Protein 8W14 (pdb70)

Secondary structure (DSSP, 8-state):
--S--S---S---HHHHHHHHHHHHHTT-SSSEEE-HHHHHHHHHTTSSEEEE-S-HHHHHHT-B-TTPEE--SEETTTTEE-TTHHHHHHHHT-TTSEEEEE-SSSHHHHHHHHHHHHTT-SEEEEESSTTT----TTS-SSSSSSTTTTT---B--/-HHHHHHHHHHHHHHTT-SSSEEE-HHHHHHHHHTTSSEEEE-S-HHHHHHT-B-TT-EE--SEETTTTEE-TTHHHHHHHHT-TTSEEEEE-SSSHHHHHHHHHHHHTT-SEEEEETTTTT----TTS-SSSSSSTTTTT-S-B--

Organism: Acinetobacter baumannii (strain MDR-ZJ06) (NCBI:txid497978)

Solvent-accessible surface area: 14390 Å² total; per-residue (Å²): 83,104,126,8,113,4,33,74,88,76,39,68,14,125,110,30,32,58,132,1,90,93,70,5,113,109,96,152,54,107,10,20,0,4,6,38,1,75,26,0,30,69,0,5,28,30,13,74,8,36,3,0,0,0,0,3,92,72,17,22,108,151,34,0,23,0,15,17,0,19,25,2,9,21,3,55,19,126,84,92,92,159,24,122,128,4,61,125,50,0,89,68,91,6,8,77,75,19,32,0,0,0,0,0,62,10,19,104,24,0,40,70,0,0,77,30,0,84,135,31,41,2,107,67,0,3,7,0,48,53,0,0,16,0,65,92,20,144,105,150,96,55,34,96,130,32,0,0,51,68,78,165,21,56,91,59,89,126,86,21,126,94,20,28,54,114,0,68,113,64,3,141,114,93,162,52,86,9,19,0,3,4,39,0,75,24,0,27,85,2,5,26,64,10,86,9,37,3,0,0,0,0,2,24,64,16,17,78,152,35,0,25,0,15,18,0,20,22,0,0,22,3,8,17,128,82,80,42,129,5,68,100,4,65,126,15,0,87,69,84,6,8,71,67,18,31,0,0,0,0,1,63,28,10,95,13,0,43,60,0,0,72,27,0,76,130,33,41,3,92,67,0,6,8,0,46,49,0,0,15,0,64,90,30,163,115,148,95,51,30,104,124,32,0,0,45,82,80,161,21,54,89,56,87,120

B-factor: mean 26.76, std 9.46, range [9.97, 79.16]

Radius of gyration: 19.64 Å; Cα contacts (8 Å, |Δi|>4): 692; chains: 2; bounding box: 40×36×63 Å

Foldseek 3Di:
DVVDPDDDDPDDLVVQQVVQQVQCVVVVALFRGEEELVNVCVCVVRVNAAEEEQDEPVCCAPVWDAPRHHYQHCAYDPVRHGDPCSQVCCCVVPRLAGQYEYAYQAQPSLSVVRNVNSVVRNHHYYYHHQHAFGDQDPVRHTNPPGHNVVVVHDIDYD/DLVVQQVVQQVQCVVVVAQARGEHELVSVCVCVVVVNAAEEEQDEPVCCAPVWDAPRHHYQHCAYDPVRHGDPCRLVCCCVVPRLAGQYEYAYAAQPSLSVVRNVNSVVRRRHYYYHHQHAFGDQDPVRDTNPPGHNVVVVHDIDYD

Sequence (305 aa):
SFVSNGSNTSFSAEDILAKAQQYAQEHELNFSGSLSPVDAWQLVQQQGEAVLVDVRTNEERKFVGYVPESIHVAWATGTSFNRNPRFLKELESKVGKDKTILLLCRSGNNRSTQAAEAAFNAGFEHIYNVLEGFEGDLNEQQQRNQKNGWRIHQLPWQQDSAEDILAKAQQYAQEHELNFSGSLSPVDAWQLVQQGEAVLVDVRTNEERKFVGYVPESIHVAWATGTSFNRNPRFLKELESSKVGKDKTILLLCRSGNRSTQAAEAAFNAGFEHIYNVLEGFEGDLNEQQQRNQKNGWRIHQLPWQQD

Nearest PDB structures (foldseek):
  8w14-assembly1_A  TM=1.006E+00  e=8.386E-35  Acinetobacter baumannii 118362
  8w14-assembly1_B-2  TM=1.003E+00  e=3.083E-32  Acinetobacter baumannii 118362
  6mxv-assembly1_A  TM=6.956E-01  e=6.382E-08  Francisella tularensis subsp. tularensis SCHU S4
  3tp9-assembly1_B  TM=8.271E-01  e=1.687E-06  Alicyclobacillus acidocaldarius subsp. acidocaldarius DSM 446
  8tfs-assembly2_B  TM=7.776E-01  e=8.956E-06  Volvox reticuliferus

Structure (mmCIF, N/CA/C/O backbone):
data_8W14
#
_entry.id   8W14
#
_cell.length_a   69.740
_cell.length_b   69.740
_cell.length_c   133.230
_cell.angle_alpha   90.00
_cell.angle_beta   90.00
_cell.angle_gamma   90.00
#
_symmetry.space_group_name_H-M   'P 43 21 2'
#
loop_
_entity.id
_entity.type
_entity.pdbx_description
1 polymer Rhodanese
2 non-polymer GLYCEROL
3 non-polymer 'SULFATE ION'
4 water water
#
loop_
_atom_site.group_PDB
_atom_site.id
_atom_site.type_symbol
_atom_site.label_atom_id
_atom_site.label_alt_id
_atom_site.label_comp_id
_atom_site.label_asym_id
_atom_site.label_entity_id
_atom_site.label_seq_id
_atom_site.pdbx_PDB_ins_code
_atom_site.Cartn_x
_atom_site.Cartn_y
_atom_site.Cartn_z
_atom_site.occupancy
_atom_site.B_iso_or_equiv
_atom_site.auth_seq_id
_atom_site.auth_comp_id
_atom_site.auth_asym_id
_atom_site.auth_atom_id
_atom_site.pdbx_PDB_model_num
ATOM 1 N N . SER A 1 14 ? -1.782 -7.046 14.322 1.00 54.99 -10 SER A N 1
ATOM 2 C CA . SER A 1 14 ? -2.424 -7.287 13.007 1.00 35.97 -10 SER A CA 1
ATOM 3 C C . SER A 1 14 ? -3.093 -6.005 12.509 1.00 46.01 -10 SER A C 1
ATOM 4 O O . SER A 1 14 ? -2.716 -5.524 11.431 1.00 54.14 -10 SER A O 1
ATOM 6 N N . PHE A 1 15 ? -4.015 -5.446 13.288 1.00 55.16 -9 PHE A N 1
ATOM 7 C CA . PHE A 1 15 ? -4.804 -4.288 12.794 1.00 52.62 -9 PHE A CA 1
ATOM 8 C C . PHE A 1 15 ? -3.950 -3.048 12.494 1.00 43.59 -9 PHE A C 1
ATOM 9 O O . PHE A 1 15 ? -4.231 -2.406 11.468 1.00 42.81 -9 PHE A O 1
ATOM 11 N N . VAL A 1 16 ? -2.971 -2.699 13.337 1.00 43.12 -8 VAL A N 1
ATOM 12 C CA . VAL A 1 16 ? -2.248 -1.415 13.071 1.00 35.31 -8 VAL A CA 1
ATOM 13 C C . VAL A 1 16 ? -1.491 -1.475 11.735 1.00 35.49 -8 VAL A C 1
ATOM 14 O O . VAL A 1 16 ? -1.577 -0.501 10.966 1.00 36.85 -8 VAL A O 1
ATOM 18 N N . SER A 1 17 ? -0.814 -2.593 11.463 1.00 37.60 -7 SER A N 1
ATOM 19 C CA . SER A 1 17 ? -0.082 -2.739 10.176 1.00 32.17 -7 SER A CA 1
ATOM 20 C C . SER A 1 17 ? -1.058 -2.945 9.013 1.00 38.40 -7 SER A C 1
ATOM 21 O O . SER A 1 17 ? -2.028 -3.700 9.196 1.00 37.20 -7 SER A O 1
ATOM 24 N N . ASN A 1 18 ? -0.815 -2.284 7.879 1.00 36.26 -6 ASN A N 1
ATOM 25 C CA . ASN A 1 18 ? -1.633 -2.498 6.654 1.00 43.95 -6 ASN A CA 1
ATOM 26 C C . ASN A 1 18 ? -0.859 -3.410 5.701 1.00 38.38 -6 ASN A C 1
ATOM 27 O O . ASN A 1 18 ? -1.342 -3.619 4.578 1.00 43.18 -6 ASN A O 1
ATOM 32 N N . GLY A 1 19 ? 0.279 -3.947 6.140 1.00 32.29 -5 GLY A N 1
ATOM 33 C CA . GLY A 1 19 ? 1.146 -4.727 5.236 1.00 29.42 -5 GLY A CA 1
ATOM 34 C C . GLY A 1 19 ? 2.429 -3.986 4.903 1.00 29.43 -5 GLY A C 1
ATOM 35 O O . GLY A 1 19 ? 2.633 -2.891 5.454 1.00 30.51 -5 GLY A O 1
ATOM 36 N N . SER A 1 20 ? 3.249 -4.537 4.009 1.00 22.80 -4 SER A N 1
ATOM 37 C CA . SER A 1 20 ? 4.590 -3.958 3.735 1.00 26.36 -4 SER A CA 1
ATOM 38 C C . SER A 1 20 ? 4.499 -2.556 3.126 1.00 28.14 -4 SER A C 1
ATOM 39 O O . SER A 1 20 ? 3.577 -2.312 2.332 1.00 27.61 -4 SER A O 1
ATOM 42 N N . ASN A 1 21 ? 5.445 -1.688 3.485 1.00 24.52 -3 ASN A N 1
ATOM 43 C CA . ASN A 1 21 ? 5.483 -0.290 2.985 1.00 25.24 -3 ASN A CA 1
ATOM 44 C C . ASN A 1 21 ? 6.677 -0.153 2.036 1.00 23.34 -3 ASN A C 1
ATOM 45 O O . ASN A 1 21 ? 7.649 -0.900 2.210 1.00 29.08 -3 ASN A O 1
ATOM 50 N N . THR A 1 22 ? 6.543 0.673 0.996 1.00 25.18 -2 THR A N 1
ATOM 51 C CA . THR A 1 22 ? 7.642 0.826 0.007 1.00 22.53 -2 THR A CA 1
ATOM 52 C C . THR A 1 22 ? 7.938 2.289 -0.323 1.00 25.76 -2 THR A C 1
ATOM 53 O O . THR A 1 22 ? 7.018 3.113 -0.210 1.00 28.79 -2 THR A O 1
ATOM 57 N N . SER A 1 23 ? 9.195 2.598 -0.639 1.00 23.57 -1 SER A N 1
ATOM 58 C CA . SER A 1 23 ? 9.559 3.957 -1.116 1.00 21.41 -1 SER A CA 1
ATOM 59 C C . SER A 1 23 ? 9.686 3.933 -2.645 1.00 22.33 -1 SER A C 1
ATOM 60 O O . SER A 1 23 ? 10.104 4.951 -3.213 1.00 25.53 -1 SER A O 1
ATOM 63 N N . PHE A 1 24 ? 9.378 2.793 -3.274 1.00 22.14 0 PHE A N 1
ATOM 64 C CA . PHE A 1 24 ? 9.545 2.654 -4.745 1.00 20.38 0 PHE A CA 1
ATOM 65 C C . PHE A 1 24 ? 8.231 2.259 -5.418 1.00 25.96 0 PHE A C 1
ATOM 66 O O . PHE A 1 24 ? 7.511 1.413 -4.873 1.00 28.33 0 PHE A O 1
ATOM 74 N N . SER A 1 25 ? 7.948 2.859 -6.573 1.00 26.23 1 SER A N 1
ATOM 75 C CA . SER A 1 25 ? 6.742 2.500 -7.358 1.00 30.20 1 SER A CA 1
ATOM 76 C C . SER A 1 25 ? 7.165 1.862 -8.684 1.00 25.16 1 SER A C 1
ATOM 77 O O . SER A 1 25 ? 7.997 2.451 -9.387 1.00 32.12 1 SER A O 1
ATOM 80 N N . ALA A 1 26 ? 6.620 0.695 -9.033 1.00 27.43 2 ALA A N 1
ATOM 81 C CA . ALA A 1 26 ? 6.961 -0.006 -10.288 1.00 26.14 2 ALA A CA 1
ATOM 82 C C . ALA A 1 26 ? 5.857 0.194 -11.320 1.00 25.23 2 ALA A C 1
ATOM 83 O O . ALA A 1 26 ? 6.064 -0.199 -12.477 1.00 22.65 2 ALA A O 1
ATOM 85 N N . GLU A 1 27 ? 4.736 0.802 -10.923 1.00 21.47 3 GLU A N 1
ATOM 86 C CA . GLU A 1 27 ? 3.627 0.849 -11.870 1.00 19.77 3 GLU A CA 1
ATOM 87 C C . GLU A 1 27 ? 3.882 1.738 -13.074 1.00 20.43 3 GLU A C 1
ATOM 88 O O . GLU A 1 27 ? 3.336 1.461 -14.140 1.00 21.87 3 GLU A O 1
ATOM 94 N N . ASP A 1 28 ? 4.698 2.780 -12.964 1.00 21.12 4 ASP A N 1
ATOM 95 C CA . ASP A 1 28 ? 4.899 3.585 -14.165 1.00 21.54 4 ASP A CA 1
ATOM 96 C C . ASP A 1 28 ? 5.815 2.893 -15.176 1.00 19.89 4 ASP A C 1
ATOM 97 O O . ASP A 1 28 ? 5.561 2.955 -16.384 1.00 20.09 4 ASP A O 1
ATOM 102 N N . ILE A 1 29 ? 6.856 2.196 -14.711 1.00 20.17 5 ILE A N 1
ATOM 103 C CA . ILE A 1 29 ? 7.683 1.411 -15.628 1.00 20.20 5 ILE A CA 1
ATOM 104 C C . ILE A 1 29 ? 6.860 0.293 -16.258 1.00 18.24 5 ILE A C 1
ATOM 105 O O . ILE A 1 29 ? 6.946 0.042 -17.467 1.00 18.20 5 ILE A O 1
ATOM 110 N N . LEU A 1 30 ? 6.046 -0.396 -15.451 1.00 19.28 6 LEU A N 1
ATOM 111 C CA . LEU A 1 30 ? 5.240 -1.490 -15.992 1.00 17.56 6 LEU A CA 1
ATOM 112 C C . LEU A 1 30 ? 4.171 -0.980 -16.952 1.00 19.84 6 LEU A C 1
ATOM 113 O O . LEU A 1 30 ? 3.932 -1.594 -17.999 1.00 19.72 6 LEU A O 1
ATOM 118 N N . ALA A 1 31 ? 3.526 0.145 -16.630 1.00 18.36 7 ALA A N 1
ATOM 119 C CA . ALA A 1 31 ? 2.538 0.710 -17.546 1.00 18.64 7 ALA A CA 1
ATOM 120 C C . ALA A 1 31 ? 3.170 1.078 -18.882 1.00 20.63 7 ALA A C 1
ATOM 121 O O . ALA A 1 31 ? 2.565 0.872 -19.940 1.00 21.20 7 ALA A O 1
ATOM 123 N N . LYS A 1 32 ? 4.389 1.625 -18.850 1.00 17.88 8 LYS A N 1
ATOM 124 C CA . LYS A 1 32 ? 5.087 1.991 -20.079 1.00 19.81 8 LYS A CA 1
ATOM 125 C C . LYS A 1 32 ? 5.463 0.754 -20.881 1.00 21.85 8 LYS A C 1
ATOM 126 O O . LYS A 1 32 ? 5.352 0.743 -22.114 1.00 19.92 8 LYS A O 1
ATOM 132 N N . ALA A 1 33 ? 5.892 -0.304 -20.194 1.00 19.54 9 ALA A N 1
ATOM 133 C CA . ALA A 1 33 ? 6.221 -1.549 -20.876 1.00 20.40 9 ALA A CA 1
ATOM 134 C C . ALA A 1 33 ? 4.983 -2.171 -21.512 1.00 21.76 9 ALA A C 1
ATOM 135 O O . ALA A 1 33 ? 5.055 -2.719 -22.619 1.00 19.23 9 ALA A O 1
ATOM 137 N N . GLN A 1 34 ? 3.835 -2.101 -20.825 1.00 21.32 10 GLN A N 1
ATOM 138 C CA . GLN A 1 34 ? 2.604 -2.629 -21.406 1.00 20.44 10 GLN A CA 1
ATOM 139 C C . GLN A 1 34 ? 2.153 -1.791 -22.594 1.00 24.10 10 GLN A C 1
ATOM 140 O O . GLN A 1 34 ? 1.660 -2.336 -23.586 1.00 21.40 10 GLN A O 1
ATOM 146 N N . GLN A 1 35 ? 2.332 -0.469 -22.520 1.00 19.61 11 GLN A N 1
ATOM 147 C CA . GLN A 1 35 ? 2.030 0.387 -23.665 1.00 20.66 11 GLN A CA 1
ATOM 148 C C . GLN A 1 35 ? 2.888 0.009 -24.864 1.00 20.69 11 GLN A C 1
ATOM 149 O O . GLN A 1 35 ? 2.407 -0.010 -26.003 1.00 22.28 11 GLN A O 1
ATOM 155 N N . TYR A 1 36 ? 4.150 -0.342 -24.619 1.00 20.21 12 TYR A N 1
ATOM 156 C CA . TYR A 1 36 ? 5.025 -0.754 -25.710 1.00 21.27 12 TYR A CA 1
ATOM 157 C C . TYR A 1 36 ? 4.486 -2.004 -26.390 1.00 18.56 12 TYR A C 1
ATOM 158 O O . TYR A 1 36 ? 4.418 -2.072 -27.623 1.00 21.42 12 TYR A O 1
ATOM 167 N N . ALA A 1 37 ? 4.067 -3.000 -25.598 1.00 21.02 13 ALA A N 1
ATOM 168 C CA . ALA A 1 37 ? 3.548 -4.234 -26.184 1.00 23.52 13 ALA A CA 1
ATOM 169 C C . ALA A 1 37 ? 2.288 -3.992 -26.990 1.00 24.93 13 ALA A C 1
ATOM 170 O O . ALA A 1 37 ? 2.063 -4.653 -28.009 1.00 25.14 13 ALA A O 1
ATOM 172 N N . GLN A 1 38 ? 1.432 -3.072 -26.534 1.00 23.39 14 GLN A N 1
ATOM 173 C CA . GLN A 1 38 ? 0.134 -2.847 -27.234 1.00 23.94 14 GLN A CA 1
ATOM 174 C C . GLN A 1 38 ? 0.404 -2.081 -28.529 1.00 27.90 14 GLN A C 1
ATOM 175 O O . GLN A 1 38 ? -0.180 -2.443 -29.558 1.00 26.09 14 GLN A O 1
ATOM 181 N N . GLU A 1 39 ? 1.239 -1.052 -28.463 1.00 22.44 15 GLU A N 1
ATOM 182 C CA . GLU A 1 39 ? 1.641 -0.287 -29.640 1.00 21.18 15 GLU A CA 1
ATOM 183 C C . GLU A 1 39 ? 2.286 -1.181 -30.696 1.00 21.92 15 GLU A C 1
ATOM 184 O O . GLU A 1 39 ? 2.108 -0.947 -31.897 1.00 22.43 15 GLU A O 1
ATOM 190 N N . HIS A 1 40 ? 3.090 -2.160 -30.275 1.00 19.72 16 HIS A N 1
ATOM 191 C CA . HIS A 1 40 ? 3.725 -3.089 -31.203 1.00 19.86 16 HIS A CA 1
ATOM 192 C C . HIS A 1 40 ? 2.923 -4.372 -31.403 1.00 23.87 16 HIS A C 1
ATOM 193 O O . HIS A 1 40 ? 3.400 -5.274 -32.105 1.00 22.86 16 HIS A O 1
ATOM 200 N N . GLU A 1 41 ? 1.734 -4.477 -30.799 1.00 20.24 17 GLU A N 1
ATOM 201 C CA . GLU A 1 41 ? 0.869 -5.653 -30.920 1.00 19.84 17 GLU A CA 1
ATOM 202 C C . GLU A 1 41 ? 1.640 -6.946 -30.634 1.00 20.68 17 GLU A C 1
ATOM 203 O O . GLU A 1 41 ? 1.554 -7.933 -31.366 1.00 23.18 17 GLU A O 1
ATOM 209 N N . LEU A 1 42 ? 2.411 -6.921 -29.549 1.00 20.15 18 LEU A N 1
ATOM 210 C CA . LEU A 1 42 ? 3.164 -8.087 -29.104 1.00 21.38 18 LEU A CA 1
ATOM 211 C C . LEU A 1 42 ? 2.277 -9.047 -28.332 1.00 22.95 18 LEU A C 1
ATOM 212 O O . LEU A 1 42 ? 1.383 -8.630 -27.592 1.00 25.33 18 LEU A O 1
ATOM 217 N N . ASN A 1 43 ? 2.544 -10.338 -28.492 1.00 22.34 19 ASN A N 1
ATOM 218 C CA . ASN A 1 43 ? 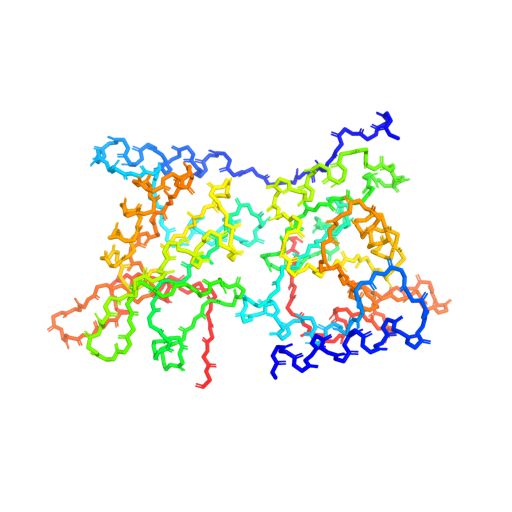1.760 -11.373 -27.825 1.00 26.38 19 ASN A CA 1
ATOM 219 C C . ASN A 1 43 ? 2.412 -11.792 -26.504 1.00 24.92 19 ASN A C 1
ATOM 220 O O . ASN A 1 43 ? 2.713 -12.959 -26.257 1.00 25.76 19 ASN A O 1
ATOM 225 N N . PHE A 1 44 ? 2.640 -10.788 -25.661 1.00 21.62 20 PHE A N 1
ATOM 226 C CA . PHE A 1 44 ? 3.044 -10.947 -24.263 1.00 21.82 20 PHE A CA 1
ATOM 227 C C . PHE A 1 44 ? 2.825 -9.594 -23.580 1.00 23.77 20 PHE A C 1
ATOM 228 O O . PHE A 1 44 ? 2.287 -8.658 -24.181 1.00 24.20 20 PHE A O 1
ATOM 236 N N . SER A 1 45 ? 3.223 -9.498 -22.308 1.00 19.59 21 SER A N 1
ATOM 237 C CA . SER A 1 45 ? 2.746 -8.382 -21.484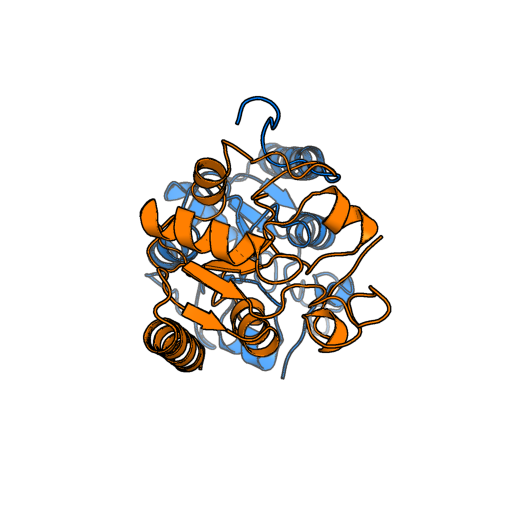 1.00 21.53 21 SER A CA 1
ATOM 238 C C . SER A 1 45 ? 3.429 -7.052 -21.797 1.00 21.15 21 SER A C 1
ATOM 239 O O . SER A 1 45 ? 2.789 -5.998 -21.713 1.00 20.43 21 SER A O 1
ATOM 242 N N . GLY A 1 46 ? 4.712 -7.057 -22.123 1.00 20.10 22 GLY A N 1
ATOM 243 C CA . GLY A 1 46 ? 5.380 -5.788 -22.358 1.00 19.84 22 GLY A CA 1
ATOM 244 C C . GLY A 1 46 ? 6.844 -5.990 -22.675 1.00 19.58 22 GLY A C 1
ATOM 245 O O . GLY A 1 46 ? 7.366 -7.109 -22.636 1.00 18.72 22 GLY A O 1
ATOM 246 N N . SER A 1 47 ? 7.506 -4.872 -22.979 1.00 18.16 23 SER A N 1
ATOM 247 C CA . SER A 1 47 ? 8.938 -4.846 -23.248 1.00 17.26 23 SER A CA 1
ATOM 248 C C . SER A 1 47 ? 9.534 -3.626 -22.573 1.00 16.39 23 SER A C 1
ATOM 249 O O . SER A 1 47 ? 8.885 -2.584 -22.476 1.00 18.77 23 SER A O 1
ATOM 252 N N . LEU A 1 48 ? 10.772 -3.757 -22.106 1.00 17.23 24 LEU A N 1
ATOM 253 C CA . LEU A 1 48 ? 11.391 -2.631 -21.419 1.00 19.32 24 LEU A CA 1
ATOM 254 C C . LEU A 1 48 ? 12.896 -2.638 -21.627 1.00 17.61 24 LEU A C 1
ATOM 255 O O . LEU A 1 48 ? 13.511 -3.672 -21.907 1.00 18.30 24 LEU A O 1
ATOM 260 N N . SER A 1 49 ? 13.471 -1.444 -21.511 1.00 17.03 25 SER A N 1
ATOM 261 C CA . SER A 1 49 ? 14.900 -1.246 -21.698 1.00 21.08 25 SER A CA 1
ATOM 262 C C . SER A 1 49 ? 15.706 -1.968 -20.619 1.00 18.09 25 SER A C 1
ATOM 263 O O . SER A 1 49 ? 15.191 -2.261 -19.537 1.00 19.41 25 SER A O 1
ATOM 266 N N . PRO A 1 50 ? 16.983 -2.271 -20.894 1.00 18.18 26 PRO A N 1
ATOM 267 C CA . PRO A 1 50 ? 17.842 -2.812 -19.824 1.00 16.88 26 PRO A CA 1
ATOM 268 C C . PRO A 1 50 ? 17.846 -1.954 -18.561 1.00 17.24 26 PRO A C 1
ATOM 269 O O . PRO A 1 50 ? 17.776 -2.496 -17.451 1.00 17.18 26 PRO A O 1
ATOM 273 N N . VAL A 1 51 ? 17.914 -0.631 -18.700 1.00 17.85 27 VAL A N 1
ATOM 274 C CA . VAL A 1 51 ? 17.975 0.226 -17.518 1.00 15.62 27 VAL A CA 1
ATOM 275 C C . VAL A 1 51 ? 16.680 0.134 -16.717 1.00 17.97 27 VAL A C 1
ATOM 276 O O . VAL A 1 51 ? 16.704 0.037 -15.485 1.00 18.76 27 VAL A O 1
ATOM 280 N N . ASP A 1 52 ? 15.532 0.132 -17.397 1.00 18.60 28 ASP A N 1
ATOM 281 C CA . ASP A 1 52 ? 14.263 0.032 -16.680 1.00 17.83 28 ASP A CA 1
ATOM 282 C C . ASP A 1 52 ? 14.095 -1.348 -16.059 1.00 21.32 28 ASP A C 1
ATOM 283 O O . ASP A 1 52 ? 13.517 -1.481 -14.971 1.00 19.70 28 ASP A O 1
ATOM 288 N N . ALA A 1 53 ? 14.583 -2.387 -16.741 1.00 17.26 29 ALA A N 1
ATOM 289 C CA . ALA A 1 53 ? 14.529 -3.730 -16.179 1.00 16.61 29 ALA A CA 1
ATOM 290 C C . ALA A 1 53 ? 15.335 -3.806 -14.8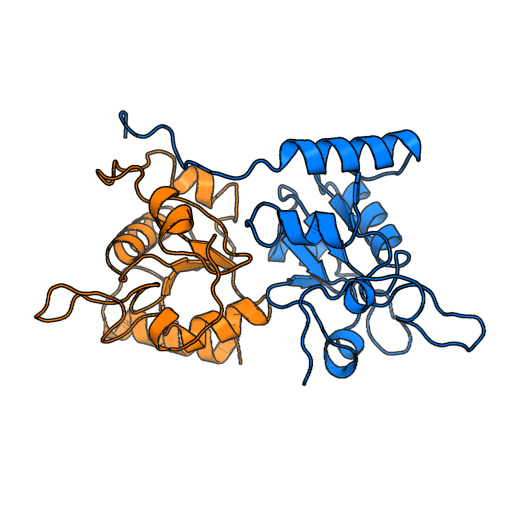91 1.00 17.88 29 ALA A C 1
ATOM 291 O O . ALA A 1 53 ? 14.854 -4.315 -13.871 1.00 18.13 29 ALA A O 1
ATOM 293 N N . TRP A 1 54 ? 16.557 -3.262 -14.907 1.00 18.21 30 TRP A N 1
ATOM 294 C CA . TRP A 1 54 ? 17.378 -3.281 -13.704 1.00 16.55 30 TRP A CA 1
ATOM 295 C C . TRP A 1 54 ? 16.718 -2.503 -12.572 1.00 18.72 30 TRP A C 1
ATOM 296 O O . TRP A 1 54 ? 16.794 -2.911 -11.408 1.00 21.22 30 TRP A O 1
ATOM 307 N N . GLN A 1 55 ? 16.074 -1.369 -12.890 1.00 18.67 31 GLN A N 1
ATOM 308 C CA . GLN A 1 55 ? 15.408 -0.577 -11.857 1.00 19.17 31 GLN A CA 1
ATOM 309 C C . GLN A 1 55 ? 14.360 -1.405 -11.119 1.00 22.67 31 GLN A C 1
ATOM 310 O O . GLN A 1 55 ? 14.254 -1.332 -9.888 1.00 24.64 31 GLN A O 1
ATOM 316 N N . LEU A 1 56 ? 13.584 -2.208 -11.853 1.00 16.97 32 LEU A N 1
ATOM 317 C CA . LEU A 1 56 ? 12.579 -3.051 -11.211 1.00 17.99 32 LEU A CA 1
ATOM 318 C C . LEU A 1 56 ? 13.227 -4.164 -10.404 1.00 21.84 32 LEU A C 1
ATOM 319 O O . LEU A 1 56 ? 12.820 -4.447 -9.268 1.00 21.85 32 LEU A O 1
ATOM 324 N N . VAL A 1 57 ? 14.203 -4.835 -11.003 1.00 17.42 33 VAL A N 1
ATOM 325 C CA . VAL A 1 57 ? 14.798 -6.023 -10.409 1.00 18.30 33 VAL A CA 1
ATOM 326 C C . VAL A 1 57 ? 15.537 -5.678 -9.122 1.00 20.80 33 VAL A C 1
ATOM 327 O O . VAL A 1 57 ? 15.417 -6.391 -8.117 1.00 20.48 33 VAL A O 1
ATOM 331 N N A GLN A 1 58 ? 16.304 -4.580 -9.118 0.78 19.69 34 GLN A N 1
ATOM 332 N N B GLN A 1 58 ? 16.304 -4.584 -9.121 0.22 19.83 34 GLN A N 1
ATOM 333 C CA A GLN A 1 58 ? 17.070 -4.261 -7.917 0.78 21.15 34 GLN A CA 1
ATOM 334 C CA B GLN A 1 58 ? 17.072 -4.243 -7.927 0.22 21.26 34 GLN A CA 1
ATOM 335 C C A GLN A 1 58 ? 16.153 -3.975 -6.735 0.78 19.70 34 GLN A C 1
ATOM 336 C C B GLN A 1 58 ? 16.164 -3.948 -6.740 0.22 19.89 34 GLN A C 1
ATOM 337 O O A GLN A 1 58 ? 16.550 -4.171 -5.581 0.78 19.27 34 GLN A O 1
ATOM 338 O O B GLN A 1 58 ? 16.578 -4.115 -5.586 0.22 19.43 34 GLN A O 1
ATOM 349 N N . GLN A 1 59 ? 14.928 -3.524 -6.995 1.00 21.56 35 GLN A N 1
ATOM 350 C CA . GLN A 1 59 ? 13.968 -3.252 -5.935 1.00 19.35 35 GLN A CA 1
ATOM 351 C C . GLN A 1 59 ? 13.125 -4.463 -5.568 1.00 20.72 35 GLN A C 1
ATOM 352 O O . GLN A 1 59 ? 12.256 -4.346 -4.700 1.00 22.54 35 GLN A O 1
ATOM 358 N N . GLY A 1 60 ? 13.362 -5.608 -6.197 1.00 19.21 36 GLY A N 1
ATOM 359 C CA . GLY A 1 60 ? 12.562 -6.789 -5.909 1.00 21.05 36 GLY A CA 1
ATOM 360 C C . GLY A 1 60 ? 11.155 -6.733 -6.458 1.00 21.51 36 GLY A C 1
ATOM 361 O O . GLY A 1 60 ? 10.251 -7.363 -5.902 1.00 22.90 36 GLY A O 1
ATOM 362 N N . GLU A 1 61 ? 10.935 -5.969 -7.519 1.00 18.44 37 GLU A N 1
ATOM 363 C CA . GLU A 1 61 ? 9.601 -5.812 -8.071 1.00 19.55 37 GLU A CA 1
ATOM 364 C C . GLU A 1 61 ? 9.404 -6.619 -9.343 1.00 20.81 37 GLU A C 1
ATOM 365 O O . GLU A 1 61 ? 8.317 -6.577 -9.923 1.00 22.20 37 GLU A O 1
ATOM 371 N N . ALA A 1 62 ? 10.435 -7.332 -9.798 1.00 19.99 38 ALA A N 1
ATOM 372 C CA . ALA A 1 62 ? 10.325 -8.251 -10.923 1.00 19.79 38 ALA A CA 1
ATOM 373 C C . ALA A 1 62 ? 11.450 -9.270 -10.818 1.00 20.01 38 ALA A C 1
ATOM 374 O O . ALA A 1 62 ? 12.462 -9.034 -10.153 1.00 21.81 38 ALA A O 1
ATOM 376 N N . VAL A 1 63 ? 11.273 -10.399 -11.500 1.00 17.40 39 VAL A N 1
ATOM 377 C CA . VAL A 1 63 ? 12.244 -11.489 -11.493 1.00 17.63 39 VAL A CA 1
ATOM 378 C C . VAL A 1 63 ? 12.982 -11.455 -12.817 1.00 17.10 39 VAL A C 1
ATOM 379 O O . VAL A 1 63 ? 12.354 -11.523 -13.879 1.00 19.28 39 VAL A O 1
ATOM 383 N N . LEU A 1 64 ? 14.307 -11.351 -12.766 1.00 18.20 40 LEU A N 1
ATOM 384 C CA . LEU A 1 64 ? 15.117 -11.374 -13.978 1.00 16.58 40 LEU A CA 1
ATOM 385 C C . LEU A 1 64 ? 15.447 -12.822 -14.309 1.00 17.80 40 LEU A C 1
ATOM 386 O O . LEU A 1 64 ? 16.130 -13.500 -13.537 1.00 18.55 40 LEU A O 1
ATOM 391 N N . VAL A 1 65 ? 14.956 -13.298 -15.448 1.00 15.15 41 VAL A N 1
ATOM 392 C CA . VAL A 1 65 ? 15.165 -14.678 -15.866 1.00 15.16 41 VAL A CA 1
ATOM 393 C C . VAL A 1 65 ? 16.092 -14.660 -17.076 1.00 12.75 41 VAL A C 1
ATOM 394 O O . VAL A 1 65 ? 15.763 -14.082 -18.117 1.00 16.12 41 VAL A O 1
ATOM 398 N N . ASP A 1 66 ? 17.253 -15.285 -16.928 1.00 15.77 42 ASP A N 1
ATOM 399 C CA . ASP A 1 66 ? 18.267 -15.374 -17.979 1.00 15.70 42 ASP A CA 1
ATOM 400 C C . ASP A 1 66 ? 17.952 -16.603 -18.828 1.00 15.38 42 ASP A C 1
ATOM 401 O O . ASP A 1 66 ? 18.014 -17.728 -18.326 1.00 16.75 42 ASP A O 1
ATOM 406 N N . VAL A 1 67 ? 17.593 -16.402 -20.102 1.00 13.66 43 VAL A N 1
ATOM 407 C CA . VAL A 1 67 ? 17.213 -17.525 -20.967 1.00 14.88 43 VAL A CA 1
ATOM 408 C C . VAL A 1 67 ? 18.355 -17.965 -21.878 1.00 14.31 43 VAL A C 1
ATOM 409 O O . VAL A 1 67 ? 18.147 -18.797 -22.765 1.00 14.83 43 VAL A O 1
ATOM 413 N N . ARG A 1 68 ? 19.565 -17.452 -21.658 1.00 13.24 44 ARG A N 1
ATOM 414 C CA . ARG A 1 68 ? 20.715 -17.836 -22.462 1.00 13.15 44 ARG A CA 1
ATOM 415 C C . ARG A 1 68 ? 21.209 -19.236 -22.098 1.00 15.51 44 ARG A C 1
ATOM 416 O O . ARG A 1 68 ? 20.723 -19.885 -21.171 1.00 15.82 44 ARG A O 1
ATOM 424 N N . THR A 1 69 ? 22.192 -19.700 -22.866 1.00 15.84 45 THR A N 1
ATOM 425 C CA . THR A 1 69 ? 22.835 -20.974 -22.586 1.00 16.91 45 THR A CA 1
ATOM 426 C C . THR A 1 69 ? 23.709 -20.884 -21.341 1.00 16.70 45 THR A C 1
ATOM 427 O O . THR A 1 69 ? 24.151 -19.803 -20.928 1.00 16.29 45 THR A O 1
ATOM 431 N N . ASN A 1 70 ? 23.968 -22.051 -20.739 1.00 18.24 46 ASN A N 1
ATOM 432 C CA . ASN A 1 70 ? 24.955 -22.115 -19.664 1.00 16.93 46 ASN A CA 1
ATOM 433 C C . ASN A 1 70 ? 26.318 -21.643 -20.150 1.00 16.62 46 ASN A C 1
ATOM 434 O O . ASN A 1 70 ? 27.062 -20.999 -19.402 1.00 16.68 46 ASN A O 1
ATOM 439 N N . GLU A 1 71 ? 26.653 -21.953 -21.405 1.00 16.08 47 GLU A N 1
ATOM 440 C CA . GLU A 1 71 ? 27.940 -21.557 -21.968 1.00 18.35 47 GLU A CA 1
ATOM 441 C C . GLU A 1 71 ? 28.099 -20.042 -21.980 1.00 17.05 47 GLU A C 1
ATOM 442 O O . GLU A 1 71 ? 29.189 -19.516 -21.719 1.00 17.37 47 GLU A O 1
ATOM 448 N N . GLU A 1 72 ? 27.031 -19.324 -22.316 1.00 15.37 48 GLU A N 1
ATOM 449 C CA . GLU A 1 72 ? 27.097 -17.866 -22.285 1.00 15.23 48 GLU A CA 1
ATOM 450 C C . GLU A 1 72 ? 27.254 -17.341 -20.867 1.00 17.62 48 GLU A C 1
ATOM 451 O O . GLU A 1 72 ? 28.040 -16.420 -20.625 1.00 16.73 48 GLU A O 1
ATOM 457 N N . ARG A 1 73 ? 26.498 -17.881 -19.910 1.00 16.78 49 ARG A N 1
ATOM 458 C CA . ARG A 1 73 ? 26.656 -17.406 -18.540 1.00 16.95 49 ARG A CA 1
ATOM 459 C C . ARG A 1 73 ? 28.073 -17.653 -18.046 1.00 17.84 49 ARG A C 1
ATOM 460 O O . ARG A 1 73 ? 28.650 -16.810 -17.348 1.00 21.05 49 ARG A O 1
ATOM 468 N N . LYS A 1 74 ? 28.662 -18.790 -18.440 1.00 15.98 50 LYS A N 1
ATOM 469 C CA . LYS A 1 74 ? 29.993 -19.162 -17.975 1.00 18.02 50 LYS A CA 1
ATOM 470 C C . LYS A 1 74 ? 31.072 -18.285 -18.593 1.00 20.07 50 LYS A C 1
ATOM 471 O O . LYS A 1 74 ? 32.001 -17.864 -17.901 1.00 22.57 50 LYS A O 1
ATOM 477 N N . PHE A 1 75 ? 30.980 -18.003 -19.892 1.00 16.44 51 PHE A N 1
ATOM 478 C CA . PHE A 1 75 ? 32.094 -17.358 -20.580 1.00 15.85 51 PHE A CA 1
ATOM 479 C C . PHE A 1 75 ? 31.847 -15.911 -20.968 1.00 17.32 51 PHE A C 1
ATOM 480 O O . PHE A 1 75 ? 32.817 -15.146 -21.078 1.00 18.23 51 PHE A O 1
ATOM 488 N N . VAL A 1 76 ? 30.596 -15.509 -21.163 1.00 14.83 52 VAL A N 1
ATOM 489 C CA . VAL A 1 76 ? 30.307 -14.107 -21.451 1.00 15.03 52 VAL A CA 1
ATOM 490 C C . VAL A 1 76 ? 30.082 -13.326 -20.166 1.00 15.90 52 VAL A C 1
ATOM 491 O O . VAL A 1 76 ? 30.595 -12.217 -20.006 1.00 21.78 52 VAL A O 1
ATOM 495 N N . GLY A 1 77 ? 29.364 -13.914 -19.226 1.00 15.51 53 GLY A N 1
ATOM 496 C CA . GLY A 1 77 ? 29.024 -13.273 -17.975 1.00 16.17 53 GLY A CA 1
ATOM 497 C C . GLY A 1 77 ? 27.535 -13.328 -17.742 1.00 18.01 53 GLY A C 1
ATOM 498 O O . GLY A 1 77 ? 26.769 -13.821 -18.568 1.00 17.81 53 GLY A O 1
ATOM 499 N N . TYR A 1 78 ? 27.121 -12.795 -16.593 1.00 16.42 54 TYR A N 1
ATOM 500 C CA . TYR A 1 78 ? 25.714 -12.858 -16.215 1.00 16.60 54 TYR A CA 1
ATOM 501 C C . TYR A 1 78 ? 25.420 -11.780 -15.179 1.00 18.22 54 TYR A C 1
ATOM 502 O O . TYR A 1 78 ? 26.332 -11.201 -14.584 1.00 18.00 54 TYR A O 1
ATOM 511 N N . VAL A 1 79 ? 24.131 -11.520 -14.977 1.00 15.47 55 VAL A N 1
ATOM 512 C CA . VAL A 1 79 ? 23.665 -10.566 -13.975 1.00 17.53 55 VAL A CA 1
ATOM 513 C C . VAL A 1 79 ? 23.493 -11.317 -12.651 1.00 17.05 55 VAL A C 1
ATOM 514 O O . VAL A 1 79 ? 22.749 -12.308 -12.619 1.00 18.94 55 VAL A O 1
ATOM 518 N N . PRO A 1 80 ? 24.157 -10.904 -11.574 1.00 19.75 56 PRO A N 1
ATOM 519 C CA . PRO A 1 80 ? 23.975 -11.602 -10.292 1.00 17.84 56 PRO A CA 1
ATOM 520 C C . PRO A 1 80 ? 22.511 -11.620 -9.882 1.00 21.56 56 PRO A C 1
ATOM 521 O O . PRO A 1 80 ? 21.763 -10.677 -10.149 1.00 23.62 56 PRO A O 1
ATOM 525 N N . GLU A 1 81 ? 22.103 -12.727 -9.265 1.00 21.82 57 GLU A N 1
ATOM 526 C CA . GLU A 1 81 ? 20.768 -12.957 -8.722 1.00 22.38 57 GLU A CA 1
ATOM 527 C C . GLU A 1 81 ? 19.713 -13.158 -9.800 1.00 22.10 57 GLU A C 1
ATOM 528 O O . GLU A 1 81 ? 18.516 -13.176 -9.494 1.00 27.23 57 GLU A O 1
ATOM 534 N N . SER A 1 82 ? 20.109 -13.303 -11.056 1.00 21.05 58 SER A N 1
ATOM 535 C CA . SER A 1 82 ? 19.154 -13.713 -12.067 1.00 18.65 58 SER A CA 1
ATOM 536 C C . SER A 1 82 ? 18.919 -15.217 -11.963 1.00 19.79 58 SER A C 1
ATOM 537 O O . SER A 1 82 ? 19.770 -15.970 -11.484 1.00 20.82 58 SER A O 1
ATOM 540 N N . ILE A 1 83 ? 17.738 -15.642 -12.399 1.00 18.40 59 ILE A N 1
ATOM 541 C CA . ILE A 1 83 ? 17.365 -17.051 -12.424 1.00 18.07 59 ILE A CA 1
ATOM 542 C C . ILE A 1 83 ? 17.645 -17.586 -13.821 1.00 18.32 59 ILE A C 1
ATOM 543 O O . ILE A 1 83 ? 17.247 -16.972 -14.817 1.00 21.19 59 ILE A O 1
ATOM 548 N N . HIS A 1 84 ? 18.333 -18.720 -13.910 1.00 19.24 60 HIS A N 1
ATOM 549 C CA . HIS A 1 84 ? 18.675 -19.284 -15.211 1.00 18.09 60 HIS A CA 1
ATOM 550 C C . HIS A 1 84 ? 17.623 -20.300 -15.627 1.00 15.39 60 HIS A C 1
ATOM 551 O O . HIS A 1 84 ? 17.453 -21.332 -14.971 1.00 16.71 60 HIS A O 1
ATOM 558 N N . VAL A 1 85 ? 16.936 -20.021 -16.736 1.00 15.98 61 VAL A N 1
ATOM 559 C CA . VAL A 1 85 ? 16.038 -20.997 -17.346 1.00 15.66 61 VAL A CA 1
ATOM 560 C C . VAL A 1 85 ? 16.331 -20.965 -18.840 1.00 13.71 61 VAL A C 1
ATOM 561 O O . VAL A 1 85 ? 15.870 -20.063 -19.544 1.00 16.03 61 VAL A O 1
ATOM 565 N N . ALA A 1 86 ? 17.136 -21.913 -19.325 1.00 14.24 62 ALA A N 1
ATOM 566 C CA . ALA A 1 86 ? 17.635 -21.841 -20.698 1.00 14.50 62 ALA A CA 1
ATOM 567 C C . ALA A 1 86 ? 16.527 -22.068 -21.723 1.00 16.22 62 ALA A C 1
ATOM 568 O O . ALA A 1 86 ? 15.811 -23.075 -21.678 1.00 18.21 62 ALA A O 1
ATOM 570 N N . TRP A 1 87 ? 16.415 -21.139 -22.675 1.00 14.50 63 TRP A N 1
ATOM 571 C CA . TRP A 1 87 ? 15.544 -21.352 -23.833 1.00 13.52 63 TRP A CA 1
ATOM 572 C C . TRP A 1 87 ? 16.117 -22.418 -24.761 1.00 17.15 63 TRP A C 1
ATOM 573 O O . TRP A 1 87 ? 15.377 -23.251 -25.311 1.00 17.46 63 TRP A O 1
ATOM 584 N N . ALA A 1 88 ? 17.434 -22.395 -24.939 1.00 17.18 64 ALA A N 1
ATOM 585 C CA . ALA A 1 88 ? 18.185 -23.296 -25.794 1.00 16.64 64 ALA A CA 1
ATOM 586 C C . ALA A 1 88 ? 19.536 -23.522 -25.130 1.00 17.16 64 ALA A C 1
ATOM 587 O O . ALA A 1 88 ? 19.985 -22.713 -24.314 1.00 18.54 64 ALA A O 1
ATOM 589 N N . THR A 1 89 ? 20.175 -24.648 -25.459 1.00 18.14 65 THR A N 1
ATOM 590 C CA . THR A 1 89 ? 21.412 -25.035 -24.795 1.00 18.18 65 THR A CA 1
ATOM 591 C C . THR A 1 89 ? 22.505 -25.347 -25.807 1.00 17.83 65 THR A C 1
ATOM 592 O O . THR A 1 89 ? 22.234 -25.765 -26.938 1.00 20.49 65 THR A O 1
ATOM 596 N N . GLY A 1 90 ? 23.751 -25.180 -25.376 1.00 18.25 66 GLY A N 1
ATOM 597 C CA . GLY A 1 90 ? 24.889 -25.572 -26.178 1.00 18.63 66 GLY A CA 1
ATOM 598 C C . GLY A 1 90 ? 25.249 -24.584 -27.273 1.00 18.20 66 GLY A C 1
ATOM 599 O O . GLY A 1 90 ? 24.538 -23.620 -27.566 1.00 18.67 66 GLY A O 1
ATOM 600 N N . THR A 1 91 ? 26.401 -24.848 -27.890 1.00 18.65 67 THR A N 1
ATOM 601 C CA . THR A 1 91 ? 26.879 -24.048 -29.011 1.00 18.26 67 THR A CA 1
ATOM 602 C C . THR A 1 91 ? 26.019 -24.199 -30.263 1.00 19.95 67 THR A C 1
ATOM 603 O O . THR A 1 91 ? 26.222 -23.439 -31.215 1.00 20.78 67 THR A O 1
ATOM 607 N N . SER A 1 92 ? 25.132 -25.198 -30.328 1.00 18.41 68 SER A N 1
ATOM 608 C CA . SER A 1 92 ? 24.213 -25.346 -31.452 1.00 17.93 68 SER A CA 1
ATOM 609 C C . SER A 1 92 ? 22.794 -24.883 -31.136 1.00 19.79 68 SER A C 1
ATOM 610 O O . SER A 1 92 ? 21.893 -25.092 -31.951 1.00 19.49 68 SER A O 1
ATOM 613 N N . PHE A 1 93 ? 22.568 -24.290 -29.962 1.00 20.41 69 PHE A N 1
ATOM 614 C CA . PHE A 1 93 ? 21.260 -23.752 -29.588 1.00 16.80 69 PHE A CA 1
ATOM 615 C C . PHE A 1 93 ? 20.166 -24.816 -29.700 1.00 19.67 69 PHE A C 1
ATOM 616 O O . PHE A 1 93 ? 19.116 -24.590 -30.305 1.00 20.94 69 PHE A O 1
ATOM 624 N N . ASN A 1 94 ? 20.409 -25.980 -29.101 1.00 18.85 70 ASN A N 1
ATOM 625 C CA . ASN A 1 94 ? 19.377 -27.015 -29.061 1.00 19.79 70 ASN A CA 1
ATOM 626 C C . ASN A 1 94 ? 18.246 -26.541 -28.158 1.00 19.93 70 ASN A C 1
ATOM 627 O O . ASN A 1 94 ? 18.479 -26.179 -27.004 1.00 19.28 70 ASN A O 1
ATOM 632 N N . ARG A 1 95 ? 17.021 -26.531 -28.685 1.00 20.90 71 ARG A N 1
ATOM 633 C CA . ARG A 1 95 ? 15.884 -26.062 -27.901 1.00 21.94 71 ARG A CA 1
ATOM 634 C C . ARG A 1 95 ? 15.747 -26.876 -26.621 1.00 21.12 71 ARG A C 1
ATOM 635 O O . ARG A 1 95 ? 15.963 -28.091 -26.610 1.00 23.53 71 ARG A O 1
ATOM 643 N N . ASN A 1 96 ? 15.396 -26.193 -25.533 1.00 19.32 72 ASN A N 1
ATOM 644 C CA . ASN A 1 96 ? 15.172 -26.856 -24.257 1.00 16.53 72 ASN A CA 1
ATOM 645 C C . ASN A 1 96 ? 13.690 -27.190 -24.142 1.00 17.22 72 ASN A C 1
ATOM 646 O O . ASN A 1 96 ? 12.882 -26.278 -23.911 1.00 18.45 72 ASN A O 1
ATOM 651 N N . PRO A 1 97 ? 13.288 -28.453 -24.269 1.00 17.58 73 PRO A N 1
ATOM 652 C CA . PRO A 1 97 ? 11.852 -28.768 -24.202 1.00 21.39 73 PRO A CA 1
ATOM 653 C C . PRO A 1 97 ? 11.267 -28.610 -22.821 1.00 18.66 73 PRO A C 1
ATOM 654 O O . PRO A 1 97 ? 10.037 -28.566 -22.695 1.00 22.31 73 PRO A O 1
ATOM 658 N N . ARG A 1 98 ? 12.114 -28.462 -21.806 1.00 17.61 74 ARG A N 1
ATOM 659 C CA . ARG A 1 98 ? 11.624 -28.317 -20.410 1.00 18.24 74 ARG A CA 1
ATOM 660 C C . ARG A 1 98 ? 11.601 -26.838 -20.001 1.00 17.07 74 ARG A C 1
ATOM 661 O O . ARG A 1 98 ? 11.412 -26.563 -18.809 1.00 20.72 74 ARG A O 1
ATOM 669 N N . PHE A 1 99 ? 11.767 -25.929 -20.962 1.00 17.81 75 PHE A N 1
ATOM 670 C CA . PHE A 1 99 ? 11.814 -24.513 -20.606 1.00 16.49 75 PHE A CA 1
ATOM 671 C C . PHE A 1 99 ? 10.591 -24.107 -19.786 1.00 17.54 75 PHE A C 1
ATOM 672 O O . PHE A 1 99 ? 10.718 -23.482 -18.727 1.00 16.93 75 PHE A O 1
ATOM 680 N N . LEU A 1 100 ? 9.391 -24.470 -20.250 1.00 16.72 76 LEU A N 1
ATOM 681 C CA . LEU A 1 100 ? 8.182 -24.009 -19.574 1.00 17.10 76 LEU A CA 1
ATOM 682 C C . LEU A 1 100 ? 8.003 -24.697 -18.226 1.00 18.29 76 LEU A C 1
ATOM 683 O O . LEU A 1 100 ? 7.534 -24.073 -17.262 1.00 18.26 76 LEU A O 1
ATOM 688 N N . LYS A 1 101 ? 8.372 -25.977 -18.132 1.00 19.05 77 LYS A N 1
ATOM 689 C CA . LYS A 1 101 ? 8.299 -26.670 -16.847 1.00 17.96 77 LYS A CA 1
ATOM 690 C C . LYS A 1 101 ? 9.229 -26.024 -15.831 1.00 20.09 77 LYS A C 1
ATOM 691 O O . LYS A 1 101 ? 8.861 -25.812 -14.672 1.00 19.86 77 LYS A O 1
ATOM 697 N N . GLU A 1 102 ? 10.454 -25.731 -16.256 1.00 18.97 78 GLU A N 1
ATOM 698 C CA . GLU A 1 102 ? 11.445 -25.107 -15.392 1.00 18.84 78 GLU A CA 1
ATOM 699 C C . GLU A 1 102 ? 11.042 -23.686 -15.012 1.00 18.30 78 GLU A C 1
ATOM 700 O O . GLU A 1 102 ? 11.225 -23.271 -13.861 1.00 21.02 78 GLU A O 1
ATOM 706 N N . LEU A 1 103 ? 10.481 -22.924 -15.954 1.00 18.51 79 LEU A N 1
ATOM 707 C CA . LEU A 1 103 ? 10.066 -21.568 -15.609 1.00 18.32 79 LEU A CA 1
ATOM 708 C C . LEU A 1 103 ? 8.941 -21.585 -14.585 1.00 19.22 79 LEU A C 1
ATOM 709 O O . LEU A 1 103 ? 8.884 -20.711 -13.712 1.00 20.23 79 LEU A O 1
ATOM 714 N N . GLU A 1 104 ? 8.046 -22.574 -14.666 1.00 18.41 80 GLU A N 1
ATOM 715 C CA . GLU A 1 104 ? 6.961 -22.667 -13.695 1.00 20.41 80 GLU A CA 1
ATOM 716 C C . GLU A 1 104 ? 7.480 -23.079 -12.320 1.00 20.42 80 GLU A C 1
ATOM 717 O O . GLU A 1 104 ? 7.055 -22.522 -11.300 1.00 23.07 80 GLU A O 1
ATOM 723 N N . SER A 1 105 ? 8.398 -24.045 -12.264 1.00 19.08 81 SER A N 1
ATOM 724 C CA . SER A 1 105 ? 8.833 -24.536 -10.961 1.00 19.79 81 SER A CA 1
ATOM 725 C C . SER A 1 105 ? 9.807 -23.579 -10.283 1.00 22.58 81 SER A C 1
ATOM 726 O O . SER A 1 105 ? 9.759 -23.423 -9.053 1.00 23.51 81 SER A O 1
ATOM 729 N N . LYS A 1 106 ? 10.668 -22.911 -11.050 1.00 20.61 82 LYS A N 1
ATOM 730 C CA . LYS A 1 106 ? 11.630 -22.003 -10.444 1.00 21.85 82 LYS A CA 1
ATOM 731 C C . LYS A 1 106 ? 11.045 -20.632 -10.142 1.00 21.49 82 LYS A C 1
ATOM 732 O O . LYS A 1 106 ? 11.566 -19.935 -9.261 1.00 22.46 82 LYS A O 1
ATOM 738 N N . VAL A 1 107 ? 9.998 -20.216 -10.851 1.00 17.31 83 VAL A N 1
ATOM 739 C CA . VAL A 1 107 ? 9.487 -18.858 -10.690 1.00 19.21 83 VAL A CA 1
ATOM 740 C C . VAL A 1 107 ? 7.984 -18.902 -10.465 1.00 21.10 83 VAL A C 1
ATOM 741 O O . VAL A 1 107 ? 7.501 -18.546 -9.384 1.00 23.40 83 VAL A O 1
ATOM 745 N N . GLY A 1 108 ? 7.231 -19.332 -11.475 1.00 19.20 84 GLY A N 1
ATOM 746 C CA . GLY A 1 108 ? 5.785 -19.428 -11.327 1.00 22.23 84 GLY A CA 1
ATOM 747 C C . GLY A 1 108 ? 5.003 -18.522 -12.264 1.00 22.55 84 GLY A C 1
ATOM 748 O O . GLY A 1 108 ? 5.455 -17.424 -12.612 1.00 22.13 84 GLY A O 1
ATOM 749 N N . LYS A 1 109 ? 3.816 -18.972 -12.676 1.00 22.48 85 LYS A N 1
ATOM 750 C CA . LYS A 1 109 ? 3.049 -18.255 -13.690 1.00 18.54 85 LYS A CA 1
ATOM 751 C C . LYS A 1 109 ? 2.490 -16.927 -13.199 1.00 20.82 85 LYS A C 1
ATOM 752 O O . LYS A 1 109 ? 2.105 -16.094 -14.028 1.00 23.10 85 LYS A O 1
ATOM 758 N N . ASP A 1 110 ? 2.442 -16.702 -11.890 1.00 21.77 86 ASP A N 1
ATOM 759 C CA . ASP A 1 110 ? 1.862 -15.486 -11.338 1.00 23.04 86 ASP A CA 1
ATOM 760 C C . ASP A 1 110 ? 2.876 -14.362 -11.132 1.00 24.55 86 ASP A C 1
ATOM 761 O O . ASP A 1 110 ? 2.483 -13.267 -10.718 1.00 26.15 86 ASP A O 1
ATOM 766 N N . LYS A 1 111 ? 4.162 -14.598 -11.382 1.00 20.85 87 LYS A N 1
ATOM 767 C CA . LYS A 1 111 ? 5.173 -13.589 -11.086 1.00 20.52 87 LYS A CA 1
ATOM 768 C C . LYS A 1 111 ? 5.365 -12.633 -12.257 1.00 20.51 87 LYS A C 1
ATOM 769 O O . LYS A 1 111 ? 5.118 -12.974 -13.415 1.00 22.14 87 LYS A O 1
ATOM 775 N N . THR A 1 112 ? 5.860 -11.434 -11.938 1.00 20.57 88 THR A N 1
ATOM 776 C CA . THR A 1 112 ? 6.294 -10.473 -12.951 1.00 19.25 88 THR A CA 1
ATOM 777 C C . THR A 1 112 ? 7.700 -10.854 -13.400 1.00 16.54 88 THR A C 1
ATOM 778 O O . THR A 1 112 ? 8.666 -10.719 -12.640 1.00 19.47 88 THR A O 1
ATOM 782 N N . ILE A 1 113 ? 7.811 -11.337 -14.637 1.00 17.27 89 ILE A N 1
ATOM 783 C CA . ILE A 1 113 ? 9.022 -11.976 -15.147 1.00 15.05 89 ILE A CA 1
ATOM 784 C C . ILE A 1 113 ? 9.593 -11.138 -16.281 1.00 13.19 89 ILE A C 1
ATOM 785 O O . ILE A 1 113 ? 8.879 -10.819 -17.240 1.00 17.01 89 ILE A O 1
ATOM 790 N N . LEU A 1 114 ? 10.882 -10.811 -16.193 1.00 15.61 90 LEU A N 1
ATOM 791 C CA . LEU A 1 114 ? 11.586 -10.135 -17.278 1.00 14.72 90 LEU A CA 1
ATOM 792 C C . LEU A 1 114 ? 12.563 -11.126 -17.895 1.00 14.54 90 LEU A C 1
ATOM 793 O O . LEU A 1 114 ? 13.470 -11.610 -17.212 1.00 17.74 90 LEU A O 1
ATOM 798 N N . LEU A 1 115 ? 12.389 -11.419 -19.182 1.00 16.37 91 LEU A N 1
ATOM 799 C CA . LEU A 1 115 ? 13.243 -12.386 -19.868 1.00 15.63 91 LEU A CA 1
ATOM 800 C C . LEU A 1 115 ? 14.415 -11.694 -20.553 1.00 13.56 91 LEU A C 1
ATOM 801 O O . LEU A 1 115 ? 14.221 -10.798 -21.380 1.00 16.08 91 LEU A O 1
ATOM 806 N N . LEU A 1 116 ? 15.626 -12.149 -20.235 1.00 15.03 92 LEU A N 1
ATOM 807 C CA . LEU A 1 116 ? 16.861 -11.572 -20.746 1.00 15.50 92 LEU A CA 1
ATOM 808 C C . LEU A 1 116 ? 17.615 -12.602 -21.576 1.00 14.55 92 LEU A C 1
ATOM 809 O O . LEU A 1 116 ? 17.926 -13.691 -21.082 1.00 15.55 92 LEU A O 1
ATOM 814 N N . CYS A 1 117 ? 17.924 -12.268 -22.828 1.00 13.66 93 CYS A N 1
ATOM 815 C CA . CYS A 1 117 ? 18.856 -13.121 -23.560 1.00 14.69 93 CYS A CA 1
ATOM 816 C C . CYS A 1 117 ? 20.049 -12.297 -24.031 1.00 16.66 93 CYS A C 1
ATOM 817 O O . CYS A 1 117 ? 20.374 -11.272 -23.425 1.00 17.49 93 CYS A O 1
ATOM 820 N N . ARG A 1 118 ? 20.729 -12.757 -25.081 1.00 16.11 94 ARG A N 1
ATOM 821 C CA . ARG A 1 118 ? 21.899 -12.061 -25.610 1.00 16.82 94 ARG A CA 1
ATOM 822 C C . ARG A 1 118 ? 21.492 -10.809 -26.371 1.00 17.66 94 ARG A C 1
ATOM 823 O O . ARG A 1 118 ? 22.126 -9.756 -26.240 1.00 16.56 94 ARG A O 1
ATOM 831 N N . SER A 1 119 ? 20.429 -10.910 -27.169 1.00 18.20 95 SER A N 1
ATOM 832 C CA . SER A 1 119 ? 19.829 -9.773 -27.852 1.00 18.18 95 SER A CA 1
ATOM 833 C C . SER A 1 119 ? 18.372 -9.675 -27.414 1.00 22.86 95 SER A C 1
ATOM 834 O O . SER A 1 119 ? 18.049 -9.967 -26.260 1.00 35.52 95 SER A O 1
ATOM 837 N N . GLY A 1 120 ? 17.488 -9.259 -28.307 1.00 29.67 96 GLY A N 1
ATOM 838 C CA . GLY A 1 120 ? 16.077 -9.435 -28.038 1.00 21.57 96 GLY A CA 1
ATOM 839 C C . GLY A 1 120 ? 15.461 -10.657 -28.683 1.00 24.20 96 GLY A C 1
ATOM 840 O O . GLY A 1 120 ? 14.258 -10.883 -28.523 1.00 24.13 96 GLY A O 1
ATOM 841 N N A ASN A 1 121 ? 16.251 -11.479 -29.384 0.51 23.56 97 ASN A N 1
ATOM 842 N N B ASN A 1 121 ? 16.257 -11.457 -29.392 0.49 23.57 97 ASN A N 1
ATOM 843 C CA A ASN A 1 121 ? 15.677 -12.505 -30.255 0.51 22.98 97 ASN A CA 1
ATOM 844 C CA B ASN A 1 121 ? 15.705 -12.502 -30.245 0.49 22.99 97 ASN A CA 1
ATOM 845 C C A ASN A 1 121 ? 15.177 -13.720 -29.478 0.51 23.82 97 ASN A C 1
ATOM 846 C C B ASN A 1 121 ? 15.177 -13.683 -29.438 0.49 23.84 97 ASN A C 1
ATOM 847 O O A ASN A 1 121 ? 13.990 -14.059 -29.537 0.51 22.82 97 ASN A O 1
ATOM 848 O O B ASN A 1 121 ? 13.973 -13.962 -29.443 0.49 22.94 97 ASN A O 1
ATOM 857 N N . ARG A 1 122 ? 16.072 -14.409 -28.761 1.00 20.48 98 ARG A N 1
ATOM 858 C CA . ARG A 1 122 ? 15.636 -15.581 -28.008 1.00 16.16 98 ARG A CA 1
ATOM 859 C C . ARG A 1 122 ? 14.674 -15.204 -26.888 1.00 17.92 98 ARG A C 1
ATOM 860 O O . ARG A 1 122 ? 13.769 -15.983 -26.563 1.00 19.99 98 ARG A O 1
ATOM 868 N N . SER A 1 123 ? 14.838 -14.022 -26.288 1.00 18.06 99 SER A N 1
ATOM 869 C CA . SER A 1 123 ? 13.912 -13.650 -25.230 1.00 16.26 99 SER A CA 1
ATOM 870 C C . SER A 1 123 ? 12.521 -13.375 -25.791 1.00 16.91 99 SER A C 1
ATOM 871 O O . SER A 1 123 ? 11.521 -13.649 -25.116 1.00 18.29 99 SER A O 1
ATOM 874 N N . THR A 1 124 ? 12.434 -12.864 -27.023 1.00 18.64 100 THR A N 1
ATOM 875 C CA . THR A 1 124 ? 11.127 -12.696 -27.662 1.00 17.86 100 THR A CA 1
ATOM 876 C C . THR A 1 124 ? 10.455 -14.042 -27.903 1.00 18.39 100 THR A C 1
ATOM 877 O O . THR A 1 124 ? 9.258 -14.206 -27.632 1.00 18.52 100 THR A O 1
ATOM 881 N N . GLN A 1 125 ? 11.213 -15.018 -28.410 1.00 19.03 101 GLN A N 1
ATOM 882 C CA . GLN A 1 125 ? 10.667 -16.358 -28.625 1.00 19.34 101 GLN A CA 1
ATOM 883 C C . GLN A 1 125 ? 10.195 -16.981 -27.319 1.00 17.03 101 GLN A C 1
ATOM 884 O O . GLN A 1 125 ? 9.110 -17.579 -27.261 1.00 19.62 101 GLN A O 1
ATOM 890 N N . ALA A 1 126 ? 11.004 -16.859 -26.264 1.00 16.29 102 ALA A N 1
ATOM 891 C CA . ALA A 1 126 ? 10.620 -17.388 -24.959 1.00 15.18 102 ALA A CA 1
ATOM 892 C C . ALA A 1 126 ? 9.405 -16.663 -24.401 1.00 17.21 102 ALA A C 1
ATOM 893 O O . ALA A 1 126 ? 8.528 -17.283 -23.789 1.00 18.79 102 ALA A O 1
ATOM 895 N N . ALA A 1 127 ? 9.337 -15.342 -24.600 1.00 15.77 103 ALA A N 1
ATOM 896 C CA . ALA A 1 127 ? 8.204 -14.574 -24.090 1.00 17.32 103 ALA A CA 1
ATOM 897 C C . ALA A 1 127 ? 6.904 -14.995 -24.760 1.00 16.22 103 ALA A C 1
ATOM 898 O O . ALA A 1 127 ? 5.872 -15.138 -24.095 1.00 19.17 103 ALA A O 1
ATOM 900 N N . GLU A 1 128 ? 6.932 -15.188 -26.080 1.00 18.09 104 GLU A N 1
ATOM 901 C CA . GLU A 1 128 ? 5.735 -15.655 -26.772 1.00 17.29 104 GLU A CA 1
ATOM 902 C C . GLU A 1 128 ? 5.321 -17.034 -26.279 1.00 20.68 104 GLU A C 1
ATOM 903 O O . GLU A 1 128 ? 4.135 -17.281 -26.040 1.00 22.57 104 GLU A O 1
ATOM 909 N N . ALA A 1 129 ? 6.287 -17.943 -26.108 1.00 19.70 105 ALA A N 1
ATOM 910 C CA . ALA A 1 129 ? 5.964 -19.289 -25.644 1.00 19.68 105 ALA A CA 1
ATOM 911 C C . ALA A 1 129 ? 5.405 -19.270 -24.230 1.00 20.46 105 ALA A C 1
ATOM 912 O O . ALA A 1 129 ? 4.429 -19.972 -23.926 1.00 23.45 105 ALA A O 1
ATOM 914 N N . ALA A 1 130 ? 6.009 -18.470 -23.350 1.00 17.66 106 ALA A N 1
ATOM 915 C CA . ALA A 1 130 ? 5.566 -18.443 -21.963 1.00 16.74 106 ALA A CA 1
ATOM 916 C C . ALA A 1 130 ? 4.178 -17.822 -21.836 1.00 19.35 106 ALA A C 1
ATOM 917 O O . ALA A 1 130 ? 3.328 -18.334 -21.095 1.00 21.36 106 ALA A O 1
ATOM 919 N N . PHE A 1 131 ? 3.925 -16.722 -22.555 1.00 19.08 107 PHE A N 1
ATOM 920 C CA . PHE A 1 131 ? 2.606 -16.102 -22.495 1.00 20.63 107 PHE A CA 1
ATOM 921 C C . PHE A 1 131 ? 1.538 -17.052 -23.018 1.00 24.24 107 PHE A C 1
ATOM 922 O O . PHE A 1 131 ? 0.454 -17.166 -22.435 1.00 24.95 107 PHE A O 1
ATOM 930 N N . ASN A 1 132 ? 1.830 -17.743 -24.120 1.00 23.23 108 ASN A N 1
ATOM 931 C CA . ASN A 1 132 ? 0.886 -18.706 -24.671 1.00 24.59 108 ASN A CA 1
ATOM 932 C C . ASN A 1 132 ? 0.611 -19.860 -23.709 1.00 27.40 108 ASN A C 1
ATOM 933 O O . ASN A 1 132 ? -0.448 -20.492 -23.799 1.00 28.88 108 ASN A O 1
ATOM 938 N N . ALA A 1 133 ? 1.530 -20.085 -22.764 1.00 25.21 109 ALA A N 1
ATOM 939 C CA . ALA A 1 133 ? 1.399 -21.206 -21.803 1.00 23.30 109 ALA A CA 1
ATOM 940 C C . ALA A 1 133 ? 0.848 -20.730 -20.457 1.00 24.58 109 ALA A C 1
ATOM 941 O O . ALA A 1 133 ? 0.981 -21.479 -19.481 1.00 30.33 109 ALA A O 1
ATOM 943 N N . GLY A 1 134 ? 0.164 -19.590 -20.431 1.00 24.83 110 GLY A N 1
ATOM 944 C CA . GLY A 1 134 ? -0.441 -19.130 -19.170 1.00 25.92 110 GLY A CA 1
ATOM 945 C C . GLY A 1 134 ? 0.452 -18.327 -18.243 1.00 25.82 110 GLY A C 1
ATOM 946 O O . GLY A 1 134 ? 0.017 -18.079 -17.108 1.00 24.98 110 GLY A O 1
ATOM 947 N N . PHE A 1 135 ? 1.640 -17.902 -18.688 1.00 23.44 111 PHE A N 1
ATOM 948 C CA . PHE A 1 135 ? 2.404 -17.024 -17.763 1.00 20.54 111 PHE A CA 1
ATOM 949 C C . PHE A 1 135 ? 1.773 -15.636 -17.914 1.00 21.71 111 PHE A C 1
ATOM 950 O O . PHE A 1 135 ? 1.844 -15.068 -19.011 1.00 26.52 111 PHE A O 1
ATOM 958 N N . GLU A 1 136 ? 1.159 -15.134 -16.840 1.00 22.65 112 GLU A N 1
ATOM 959 C CA . GLU A 1 136 ? 0.381 -13.859 -16.843 1.00 25.92 112 GLU A CA 1
ATOM 960 C C . GLU A 1 136 ? 1.184 -12.581 -17.090 1.00 25.95 112 GLU A C 1
ATOM 961 O O . GLU A 1 136 ? 0.640 -11.670 -17.733 1.00 25.41 112 GLU A O 1
ATOM 967 N N . HIS A 1 137 ? 2.389 -12.488 -16.538 1.00 21.47 113 HIS A N 1
ATOM 968 C CA . HIS A 1 137 ? 3.138 -11.207 -16.588 1.00 19.02 113 HIS A CA 1
ATOM 969 C C . HIS A 1 137 ? 4.523 -11.456 -17.171 1.00 17.46 113 HIS A C 1
ATOM 970 O O . HIS A 1 137 ? 5.485 -11.548 -16.395 1.00 20.20 113 HIS A O 1
ATOM 977 N N . ILE A 1 138 ? 4.592 -11.545 -18.496 1.00 19.18 114 ILE A N 1
ATOM 978 C CA . ILE A 1 138 ? 5.877 -11.894 -19.158 1.00 17.77 114 ILE A CA 1
ATOM 979 C C . ILE A 1 138 ? 6.365 -10.676 -19.937 1.00 20.29 114 ILE A C 1
ATOM 980 O O . ILE A 1 138 ? 5.595 -10.142 -20.748 1.00 21.14 114 ILE A O 1
ATOM 985 N N . TYR A 1 139 ? 7.618 -10.288 -19.708 1.00 17.35 115 TYR A N 1
ATOM 986 C CA . TYR A 1 139 ? 8.158 -9.075 -20.361 1.00 17.52 115 TYR A CA 1
ATOM 987 C C . TYR A 1 139 ? 9.476 -9.404 -21.055 1.00 17.73 115 TYR A C 1
ATOM 988 O O . TYR A 1 139 ? 10.207 -10.275 -20.568 1.00 21.27 115 TYR A O 1
ATOM 997 N N . ASN A 1 140 ? 9.752 -8.699 -22.147 1.00 18.00 116 ASN A N 1
ATOM 998 C CA . ASN A 1 140 ? 11.009 -8.892 -22.904 1.00 18.96 116 ASN A CA 1
ATOM 999 C C . ASN A 1 140 ? 11.973 -7.773 -22.521 1.00 18.46 116 ASN A C 1
ATOM 1000 O O . ASN A 1 140 ? 11.535 -6.615 -22.497 1.00 20.35 116 ASN A O 1
ATOM 1005 N N . VAL A 1 141 ? 13.227 -8.111 -22.207 1.00 16.42 117 VAL A N 1
ATOM 1006 C CA . VAL A 1 141 ? 14.203 -7.013 -21.965 1.00 16.49 117 VAL A CA 1
ATOM 1007 C C . VAL A 1 141 ? 14.790 -6.650 -23.329 1.00 19.09 117 VAL A C 1
ATOM 1008 O O . VAL A 1 141 ? 15.437 -7.505 -23.950 1.00 19.20 117 VAL A O 1
ATOM 1012 N N . LEU A 1 142 ? 14.577 -5.407 -23.746 1.00 17.10 118 LEU A N 1
ATOM 1013 C CA . LEU A 1 142 ? 15.051 -4.982 -25.083 1.00 16.68 118 LEU A CA 1
ATOM 1014 C C . LEU A 1 142 ? 16.577 -4.933 -25.146 1.00 18.31 118 LEU A C 1
ATOM 1015 O O . LEU A 1 142 ? 17.170 -4.662 -24.098 1.00 19.24 118 LEU A O 1
ATOM 1020 N N . GLU A 1 143 ? 17.157 -5.233 -26.315 1.00 18.69 119 GLU A N 1
ATOM 1021 C CA . GLU A 1 143 ? 18.630 -5.137 -26.539 1.00 19.39 119 GLU A CA 1
ATOM 1022 C C . GLU A 1 143 ? 19.345 -6.410 -26.069 1.00 18.81 119 GLU A C 1
ATOM 1023 O O . GLU A 1 143 ? 20.274 -6.845 -26.754 1.00 22.32 119 GLU A O 1
ATOM 1029 N N . GLY A 1 144 ? 18.944 -6.945 -24.922 1.00 18.37 120 GLY A N 1
ATOM 1030 C CA . GLY A 1 144 ? 19.604 -8.144 -24.384 1.00 14.59 120 GLY A CA 1
ATOM 1031 C C . GLY A 1 144 ? 20.874 -7.812 -23.623 1.00 16.64 120 GLY A C 1
ATOM 1032 O O . GLY A 1 144 ? 21.153 -6.621 -23.437 1.00 18.40 120 GLY A O 1
ATOM 1033 N N . PHE A 1 145 ? 21.566 -8.838 -23.128 1.00 15.55 121 PHE A N 1
ATOM 1034 C CA . PHE A 1 145 ? 22.826 -8.647 -22.367 1.00 15.10 121 PHE A CA 1
ATOM 1035 C C . PHE A 1 145 ? 23.946 -8.038 -23.222 1.00 16.55 121 PHE A C 1
ATOM 1036 O O . PHE A 1 145 ? 24.669 -7.172 -22.712 1.00 17.55 121 PHE A O 1
ATOM 1044 N N . GLU A 1 146 ? 24.104 -8.506 -24.466 1.00 17.03 122 GLU A N 1
ATOM 1045 C CA . GLU A 1 146 ? 25.254 -8.046 -25.295 1.00 16.33 122 GLU A CA 1
ATOM 1046 C C . GLU A 1 146 ? 24.847 -7.080 -26.410 1.00 19.95 122 GLU A C 1
ATOM 1047 O O . GLU A 1 146 ? 25.727 -6.382 -26.935 1.00 20.20 122 GLU A O 1
ATOM 1053 N N . GLY A 1 147 ? 23.574 -7.083 -26.786 1.00 18.22 123 GLY A N 1
ATOM 1054 C CA . GLY A 1 147 ? 23.162 -6.209 -27.890 1.00 20.08 123 GLY A CA 1
ATOM 1055 C C . GLY A 1 147 ? 23.453 -6.772 -29.269 1.00 19.30 123 GLY A C 1
ATOM 1056 O O . GLY A 1 147 ? 23.905 -7.924 -29.358 1.00 20.90 123 GLY A O 1
ATOM 1057 N N . ASP A 1 148 ? 23.179 -5.979 -30.303 1.00 21.44 124 ASP A N 1
ATOM 1058 C CA . ASP A 1 148 ? 23.354 -6.400 -31.720 1.00 24.44 124 ASP A CA 1
ATOM 1059 C C . ASP A 1 148 ? 24.808 -6.496 -32.191 1.00 24.82 124 ASP A C 1
ATOM 1060 O O . ASP A 1 148 ? 25.657 -5.780 -31.641 1.00 21.27 124 ASP A O 1
ATOM 1065 N N . LEU A 1 149 ? 25.071 -7.400 -33.138 1.00 23.31 125 LEU A N 1
ATOM 1066 C CA . LEU A 1 149 ? 26.409 -7.474 -33.776 1.00 23.40 125 LEU A CA 1
ATOM 1067 C C . LEU A 1 149 ? 26.609 -6.242 -34.664 1.00 26.91 125 LEU A C 1
ATOM 1068 O O . LEU A 1 149 ? 25.650 -5.851 -35.346 1.00 27.94 125 LEU A O 1
ATOM 1073 N N . ASN A 1 150 ? 27.806 -5.664 -34.657 1.00 20.96 126 ASN A N 1
ATOM 1074 C CA . ASN A 1 150 ? 28.143 -4.511 -35.535 1.00 24.03 126 ASN A CA 1
ATOM 1075 C C . ASN A 1 150 ? 28.673 -5.004 -36.890 1.00 23.72 126 ASN A C 1
ATOM 1076 O O . ASN A 1 150 ? 28.742 -6.227 -37.090 1.00 23.31 126 ASN A O 1
ATOM 1081 N N . GLU A 1 151 ? 29.008 -4.084 -37.796 1.00 33.07 127 GLU A N 1
ATOM 1082 C CA . GLU A 1 151 ? 29.538 -4.471 -39.131 1.00 31.57 127 GLU A CA 1
ATOM 1083 C C . GLU A 1 151 ? 30.855 -5.228 -38.941 1.00 34.15 127 GLU A C 1
ATOM 1084 O O . GLU A 1 151 ? 31.173 -6.081 -39.792 1.00 34.62 127 GLU A O 1
ATOM 1090 N N . GLN A 1 152 ? 31.579 -4.933 -37.861 1.00 24.16 128 GLN A N 1
ATOM 1091 C CA . GLN A 1 152 ? 32.891 -5.574 -37.586 1.00 26.29 128 GLN A CA 1
ATOM 1092 C C . GLN A 1 152 ? 32.645 -6.952 -36.956 1.00 21.68 128 GLN A C 1
ATOM 1093 O O . GLN A 1 152 ? 33.621 -7.571 -36.517 1.00 21.82 128 GLN A O 1
ATOM 1099 N N . GLN A 1 153 ? 31.390 -7.385 -36.887 1.00 20.77 129 GLN A N 1
ATOM 1100 C CA . GLN A 1 153 ? 31.068 -8.707 -36.293 1.00 20.89 129 GLN A CA 1
ATOM 1101 C C . GLN A 1 153 ? 31.436 -8.698 -34.806 1.00 18.35 129 GLN A C 1
ATOM 1102 O O . GLN A 1 153 ? 31.900 -9.738 -34.314 1.00 19.96 129 GLN A O 1
ATOM 1108 N N . GLN A 1 154 ? 31.242 -7.564 -34.129 1.00 19.31 130 GLN A N 1
ATOM 1109 C CA . GLN A 1 154 ? 31.483 -7.516 -32.666 1.00 17.67 130 GLN A CA 1
ATOM 1110 C C . GLN A 1 154 ? 30.227 -7.049 -31.922 1.00 18.68 130 GLN A C 1
ATOM 1111 O O . GLN A 1 154 ? 29.614 -6.072 -32.365 1.00 20.73 130 GLN A O 1
ATOM 1117 N N . ARG A 1 155 ? 29.815 -7.786 -30.895 1.00 16.58 131 ARG A N 1
ATOM 1118 C CA . ARG A 1 155 ? 28.693 -7.372 -30.013 1.00 16.25 131 ARG A CA 1
ATOM 1119 C C . ARG A 1 155 ? 29.164 -6.402 -28.920 1.00 20.81 131 ARG A C 1
ATOM 1120 O O . ARG A 1 155 ? 30.384 -6.189 -28.823 1.00 21.66 131 ARG A O 1
ATOM 1128 N N . ASN A 1 156 ? 28.230 -5.742 -28.231 1.00 19.85 132 ASN A N 1
ATOM 1129 C CA . ASN A 1 156 ? 28.566 -4.901 -27.047 1.00 20.91 132 ASN A CA 1
ATOM 1130 C C . ASN A 1 156 ? 29.078 -3.527 -27.478 1.00 23.52 132 ASN A C 1
ATOM 1131 O O . ASN A 1 156 ? 29.569 -2.799 -26.607 1.00 27.01 132 ASN A O 1
ATOM 1136 N N . GLN A 1 157 ? 29.051 -3.232 -28.774 1.00 24.13 133 GLN A N 1
ATOM 1137 C CA . GLN A 1 157 ? 29.438 -1.866 -29.210 1.00 21.15 133 GLN A CA 1
ATOM 1138 C C . GLN A 1 157 ? 28.194 -1.007 -29.449 1.00 31.19 133 GLN A C 1
ATOM 1139 O O . GLN A 1 157 ? 28.310 0.217 -29.297 1.00 44.25 133 GLN A O 1
ATOM 1145 N N . LYS A 1 158 ? 27.062 -1.590 -29.841 1.00 25.57 134 LYS A N 1
ATOM 1146 C CA . LYS A 1 158 ? 25.898 -0.740 -30.210 1.00 25.35 134 LYS A CA 1
ATOM 1147 C C . LYS A 1 158 ? 24.882 -0.591 -29.076 1.00 31.49 134 LYS A C 1
ATOM 1148 O O . LYS A 1 158 ? 24.451 0.542 -28.820 1.00 30.12 134 LYS A O 1
ATOM 1154 N N . ASN A 1 159 ? 24.525 -1.691 -28.424 1.00 26.17 135 ASN A N 1
ATOM 1155 C CA . ASN A 1 159 ? 23.433 -1.625 -27.417 1.00 25.12 135 ASN A CA 1
ATOM 1156 C C . ASN A 1 159 ? 23.569 -2.810 -26.461 1.00 20.84 135 ASN A C 1
ATOM 1157 O O . ASN A 1 159 ? 24.505 -3.602 -26.636 1.00 23.33 135 ASN A O 1
ATOM 1162 N N . GLY A 1 160 ? 22.728 -2.850 -25.432 1.00 22.93 136 GLY A N 1
ATOM 1163 C CA . GLY A 1 160 ? 22.723 -4.018 -24.537 1.00 19.85 136 GLY A CA 1
ATOM 1164 C C . GLY A 1 160 ? 23.038 -3.678 -23.101 1.00 20.71 136 GLY A C 1
ATOM 1165 O O . GLY A 1 160 ? 23.488 -2.558 -22.842 1.00 21.31 136 GLY A O 1
ATOM 1166 N N . TRP A 1 161 ? 22.873 -4.654 -22.213 1.00 16.47 137 TRP A N 1
ATOM 1167 C CA . TRP A 1 161 ? 23.049 -4.399 -20.767 1.00 18.07 137 TRP A CA 1
ATOM 1168 C C . TRP A 1 161 ? 24.479 -3.955 -20.467 1.00 20.59 137 TRP A C 1
ATOM 1169 O O . TRP A 1 161 ? 24.647 -3.006 -19.685 1.00 20.41 137 TRP A O 1
ATOM 1180 N N . ARG A 1 162 ? 25.465 -4.619 -21.068 1.00 18.75 138 ARG A N 1
ATOM 1181 C CA . ARG A 1 162 ? 26.887 -4.299 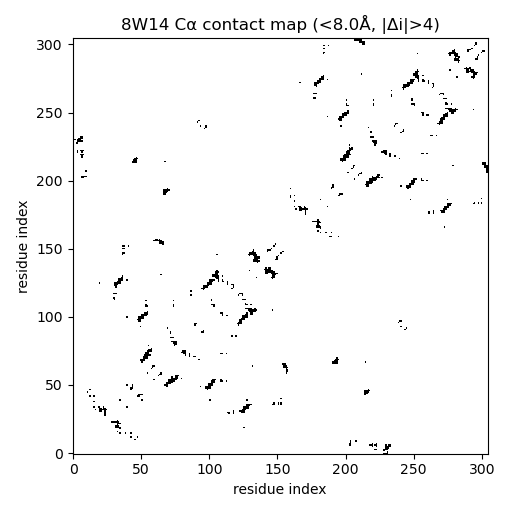-20.768 1.00 19.40 138 ARG A CA 1
ATOM 1182 C C . ARG A 1 162 ? 27.293 -2.874 -21.180 1.00 18.21 138 ARG A C 1
ATOM 1183 O O . ARG A 1 162 ? 27.964 -2.207 -20.382 1.00 21.57 138 ARG A O 1
ATOM 1191 N N . ILE A 1 163 ? 26.898 -2.457 -22.385 1.00 19.38 139 ILE A N 1
ATOM 1192 C CA . ILE A 1 163 ? 27.256 -1.101 -22.898 1.00 17.27 139 ILE A CA 1
ATOM 1193 C C . ILE A 1 163 ? 26.612 -0.047 -21.994 1.00 23.84 139 ILE A C 1
ATOM 1194 O O . ILE A 1 163 ? 27.193 1.037 -21.845 1.00 28.45 139 ILE A O 1
ATOM 1199 N N . HIS A 1 164 ? 25.458 -0.365 -21.414 1.00 23.18 140 HIS A N 1
ATOM 1200 C CA . HIS A 1 164 ? 24.774 0.556 -20.507 1.00 21.21 140 HIS A CA 1
ATOM 1201 C C . HIS A 1 164 ? 25.432 0.543 -19.134 1.00 22.39 140 HIS A C 1
ATOM 1202 O O . HIS A 1 164 ? 24.989 1.284 -18.247 1.00 24.84 140 HIS A O 1
ATOM 1209 N N . GLN A 1 165 ? 26.461 -0.285 -18.933 1.00 21.54 141 GLN A N 1
ATOM 1210 C CA . GLN A 1 165 ? 27.223 -0.315 -17.684 1.00 21.10 141 GLN A CA 1
ATOM 1211 C C . GLN A 1 165 ? 26.345 -0.713 -16.499 1.00 22.96 141 GLN A C 1
ATOM 1212 O O . GLN A 1 165 ? 26.519 -0.213 -15.386 1.00 25.57 141 GLN A O 1
ATOM 1218 N N . LEU A 1 166 ? 25.388 -1.594 -16.743 1.00 20.60 142 LEU A N 1
ATOM 1219 C CA . LEU A 1 166 ? 24.583 -2.189 -15.690 1.00 19.88 142 LEU A CA 1
ATOM 1220 C C . LEU A 1 166 ? 25.345 -3.355 -15.066 1.00 20.50 142 LEU A C 1
ATOM 1221 O O . LEU A 1 166 ? 26.302 -3.862 -15.659 1.00 21.13 142 LEU A O 1
ATOM 1226 N N . PRO A 1 167 ? 24.950 -3.803 -13.869 1.00 20.15 143 PRO A N 1
ATOM 1227 C CA . PRO A 1 167 ? 25.781 -4.779 -13.148 1.00 20.69 143 PRO A CA 1
ATOM 1228 C C . PRO A 1 167 ? 25.861 -6.123 -13.853 1.00 22.89 143 PRO A C 1
ATOM 1229 O O . PRO A 1 167 ? 24.859 -6.651 -14.339 1.00 20.82 143 PRO A O 1
ATOM 1233 N N . TRP A 1 168 ? 27.070 -6.684 -13.883 1.00 17.93 144 TRP A N 1
ATOM 1234 C CA . TRP A 1 168 ? 27.284 -8.040 -14.382 1.00 19.52 144 TRP A CA 1
ATOM 1235 C C . TRP A 1 168 ? 28.665 -8.503 -13.938 1.00 20.97 144 TRP A C 1
ATOM 1236 O O . TRP A 1 168 ? 29.509 -7.694 -13.551 1.00 20.35 144 TRP A O 1
ATOM 1247 N N . GLN A 1 169 ? 28.875 -9.818 -13.972 1.00 19.21 145 GLN A N 1
ATOM 1248 C CA . GLN A 1 169 ? 30.156 -10.394 -13.575 1.00 19.23 145 GLN A CA 1
ATOM 1249 C C . GLN A 1 169 ? 30.395 -11.668 -14.375 1.00 22.90 145 GLN A C 1
ATOM 1250 O O . GLN A 1 169 ? 29.491 -12.197 -15.021 1.00 19.37 145 GLN A O 1
ATOM 1256 N N . GLN A 1 170 ? 31.633 -12.153 -14.324 1.00 19.75 146 GLN A N 1
ATOM 1257 C CA . GLN A 1 170 ? 32.010 -13.421 -14.939 1.00 20.66 146 GLN A CA 1
ATOM 1258 C C . GLN A 1 170 ? 33.117 -14.042 -14.093 1.00 22.54 146 GLN A C 1
ATOM 1259 O O . GLN A 1 170 ? 33.508 -13.501 -13.056 1.00 28.02 146 GLN A O 1
ATOM 1265 N N . ASP A 1 171 ? 33.578 -15.220 -14.503 1.00 25.90 147 ASP A N 1
ATOM 1266 C CA . ASP A 1 171 ? 34.794 -15.771 -13.901 1.00 30.93 147 ASP A CA 1
ATOM 1267 C C . ASP A 1 171 ? 35.907 -15.984 -14.939 1.00 28.67 147 ASP A C 1
ATOM 1268 O O . ASP A 1 171 ? 35.868 -15.420 -16.042 1.00 24.08 147 ASP A O 1
ATOM 1273 N N . SER B 1 25 ? 28.885 -25.801 -4.129 1.00 50.37 1 SER B N 1
ATOM 1274 C CA . SER B 1 25 ? 27.657 -26.469 -4.635 1.00 50.86 1 SER B CA 1
ATOM 1275 C C . SER B 1 25 ? 26.426 -25.879 -3.950 1.00 46.10 1 SER B C 1
ATOM 1276 O O . SER B 1 25 ? 26.482 -25.645 -2.732 1.00 46.75 1 SER B O 1
ATOM 1279 N N . ALA B 1 26 ? 25.410 -25.549 -4.582 1.00 47.15 2 ALA B N 1
ATOM 1280 C CA . ALA B 1 26 ? 24.224 -25.034 -3.872 1.00 40.16 2 ALA B CA 1
ATOM 1281 C C . ALA B 1 26 ? 23.697 -26.170 -3.003 1.00 43.81 2 ALA B C 1
ATOM 1282 O O . ALA B 1 26 ? 23.334 -25.917 -1.845 1.00 40.31 2 ALA B O 1
ATOM 1284 N N . GLU B 1 27 ? 23.698 -27.389 -3.550 1.00 46.21 3 GLU B N 1
ATOM 1285 C CA . GLU B 1 27 ? 23.158 -28.560 -2.815 1.00 43.11 3 GLU B CA 1
ATOM 1286 C C . GLU B 1 27 ? 23.964 -28.776 -1.530 1.00 32.99 3 GLU B C 1
ATOM 1287 O O . GLU B 1 27 ? 23.354 -29.075 -0.493 1.00 39.13 3 GLU B O 1
ATOM 1293 N N . ASP B 1 28 ? 25.285 -28.623 -1.606 1.00 40.28 4 ASP B N 1
ATOM 1294 C CA . ASP B 1 28 ? 26.152 -28.773 -0.411 1.00 37.36 4 ASP B CA 1
ATOM 1295 C C . ASP B 1 28 ? 25.889 -27.685 0.635 1.00 40.82 4 ASP B C 1
ATOM 1296 O O . ASP B 1 28 ? 25.857 -28.009 1.834 1.00 36.98 4 ASP B O 1
ATOM 1301 N N . ILE B 1 29 ? 25.699 -26.435 0.148 1.00 37.30 5 ILE B N 1
ATOM 1302 C CA . ILE B 1 29 ? 25.444 -25.322 1.107 1.00 36.21 5 ILE B CA 1
ATOM 1303 C C . ILE B 1 29 ? 24.111 -25.579 1.811 1.00 35.14 5 ILE B C 1
ATOM 1304 O O . ILE B 1 29 ? 24.059 -25.450 3.042 1.00 35.78 5 ILE B O 1
ATOM 1309 N N . LEU B 1 30 ? 23.098 -25.989 1.044 1.00 36.21 6 LEU B N 1
ATOM 1310 C CA . LEU B 1 30 ? 21.756 -26.249 1.622 1.00 34.69 6 LEU B CA 1
ATOM 1311 C C . LEU B 1 30 ? 21.830 -27.420 2.606 1.00 37.31 6 LEU B C 1
ATOM 1312 O O . LEU B 1 30 ? 21.208 -27.340 3.673 1.00 39.21 6 LEU B O 1
ATOM 1317 N N . ALA B 1 31 ? 22.589 -28.459 2.249 1.00 41.90 7 ALA B N 1
ATOM 1318 C CA . ALA B 1 31 ? 22.711 -29.633 3.138 1.00 41.03 7 ALA B CA 1
ATOM 1319 C C . ALA B 1 31 ? 23.365 -29.211 4.453 1.00 34.24 7 ALA B C 1
ATOM 1320 O O . ALA B 1 31 ? 22.890 -29.643 5.514 1.00 39.78 7 ALA B O 1
ATOM 1322 N N . LYS B 1 32 ? 24.394 -28.369 4.374 1.00 39.59 8 LYS B N 1
ATOM 1323 C CA . LYS B 1 32 ? 25.059 -27.868 5.604 1.00 35.88 8 LYS B CA 1
ATOM 1324 C C . LYS B 1 32 ? 24.066 -27.035 6.425 1.00 41.62 8 LYS B C 1
ATOM 1325 O O . LYS B 1 32 ? 24.058 -27.162 7.662 1.00 36.34 8 LYS B O 1
ATOM 1331 N N . ALA B 1 33 ? 23.271 -26.203 5.745 1.00 39.02 9 ALA B N 1
ATOM 1332 C CA . ALA B 1 33 ? 22.284 -25.363 6.455 1.00 37.20 9 ALA B CA 1
ATOM 1333 C C . ALA B 1 33 ? 21.258 -26.262 7.139 1.00 37.05 9 ALA B C 1
ATOM 1334 O O . ALA B 1 33 ? 20.890 -25.977 8.288 1.00 38.48 9 ALA B O 1
ATOM 1336 N N . GLN B 1 34 ? 20.823 -27.312 6.438 1.00 36.89 10 GLN B N 1
ATOM 1337 C CA . GLN B 1 34 ? 19.840 -28.261 7.016 1.00 40.24 10 GLN B CA 1
ATOM 1338 C C . GLN B 1 34 ? 20.484 -28.947 8.222 1.00 42.35 10 GLN B C 1
ATOM 1339 O O . GLN B 1 34 ? 19.805 -29.093 9.251 1.00 38.67 10 GLN B O 1
ATOM 1345 N N . GLN B 1 35 ? 21.761 -29.309 8.093 1.00 39.41 11 GLN B N 1
ATOM 1346 C CA . GLN B 1 35 ? 22.485 -29.940 9.223 1.00 42.40 11 GLN B CA 1
ATOM 1347 C C . GLN B 1 35 ? 22.463 -28.974 10.404 1.00 45.72 11 GLN B C 1
ATOM 1348 O O . GLN B 1 35 ? 22.262 -29.425 11.543 1.00 45.99 11 GLN B O 1
ATOM 1354 N N . TYR B 1 36 ? 22.652 -27.683 10.122 1.00 41.68 12 TYR B N 1
ATOM 1355 C CA . TYR B 1 36 ? 22.676 -26.691 11.194 1.00 42.77 12 TYR B CA 1
ATOM 1356 C C . TYR B 1 36 ? 21.339 -26.636 11.924 1.00 40.61 12 TYR B C 1
ATOM 1357 O O . TYR B 1 36 ? 21.300 -26.515 13.154 1.00 38.92 12 TYR B O 1
ATOM 1366 N N . ALA B 1 37 ? 20.230 -26.679 11.178 1.00 39.82 13 ALA B N 1
ATOM 1367 C CA . ALA B 1 37 ? 18.912 -26.649 11.804 1.00 40.27 13 ALA B CA 1
ATOM 1368 C C . ALA B 1 37 ? 18.694 -27.851 12.710 1.00 46.30 13 ALA B C 1
ATOM 1369 O O . ALA B 1 37 ? 17.949 -27.757 13.693 1.00 44.23 13 ALA B O 1
ATOM 1371 N N . GLN B 1 38 ? 19.351 -28.975 12.421 1.00 45.28 14 GLN B N 1
ATOM 1372 C CA . GLN B 1 38 ? 19.123 -30.181 13.204 1.00 45.85 14 GLN B CA 1
ATOM 1373 C C . GLN B 1 38 ? 19.964 -30.158 14.475 1.00 42.84 14 GLN B C 1
ATOM 1374 O O . GLN B 1 38 ? 19.495 -30.588 15.536 1.00 46.28 14 GLN B O 1
ATOM 1380 N N . GLU B 1 39 ? 21.147 -29.556 14.407 1.00 46.11 15 GLU B N 1
ATOM 1381 C CA . GLU B 1 39 ? 21.996 -29.436 15.621 1.00 43.97 15 GLU B CA 1
ATOM 1382 C C . GLU B 1 39 ? 21.392 -28.422 16.603 1.00 47.82 15 GLU B C 1
ATOM 1383 O O . GLU B 1 39 ? 21.524 -28.651 17.814 1.00 47.87 15 GLU B O 1
ATOM 1389 N N . HIS B 1 40 ? 20.750 -27.357 16.109 1.00 45.05 16 HIS B N 1
ATOM 1390 C CA . HIS B 1 40 ? 20.207 -26.317 16.968 1.00 44.40 16 HIS B CA 1
ATOM 1391 C C . HIS B 1 40 ? 18.716 -26.457 17.215 1.00 43.75 16 HIS B C 1
ATOM 1392 O O . HIS B 1 40 ? 18.112 -25.548 17.799 1.00 45.57 16 HIS B O 1
ATOM 1399 N N . GLU B 1 41 ? 18.114 -27.563 16.778 1.00 44.33 17 GLU B N 1
ATOM 1400 C CA . GLU B 1 41 ? 16.700 -27.832 17.026 1.00 46.53 17 GLU B CA 1
ATOM 1401 C C . GLU B 1 41 ? 15.823 -26.691 16.515 1.00 44.14 17 GLU B C 1
ATOM 1402 O O . GLU B 1 41 ? 14.883 -26.261 17.185 1.00 43.46 17 GLU B O 1
ATOM 1408 N N . LEU B 1 42 ? 16.133 -26.197 15.318 1.00 40.09 18 LEU B N 1
ATOM 1409 C CA . LEU B 1 42 ? 15.355 -25.123 14.717 1.00 40.55 18 LEU B CA 1
ATOM 1410 C C . LEU B 1 42 ? 14.100 -25.666 14.050 1.00 34.70 18 LEU B C 1
ATOM 1411 O O . LEU B 1 42 ? 14.118 -26.739 13.441 1.00 39.04 18 LEU B O 1
ATOM 1416 N N . ASN B 1 43 ? 13.010 -24.910 14.158 1.00 31.39 19 ASN B N 1
ATOM 1417 C CA . ASN B 1 43 ? 11.727 -25.297 13.571 1.00 34.72 19 ASN B CA 1
ATOM 1418 C C . ASN B 1 43 ? 11.556 -24.686 12.182 1.00 34.46 19 ASN B C 1
ATOM 1419 O O . ASN B 1 43 ? 10.573 -24.004 11.888 1.00 32.69 19 ASN B O 1
ATOM 1424 N N . PHE B 1 44 ? 12.543 -24.919 11.325 1.00 28.69 20 PHE B N 1
ATOM 1425 C CA . PHE B 1 44 ? 12.505 -24.566 9.904 1.00 31.18 20 PHE B CA 1
ATOM 1426 C C . PHE B 1 44 ? 13.657 -25.305 9.224 1.00 30.84 20 PHE B C 1
ATOM 1427 O O . PHE B 1 44 ? 14.318 -26.153 9.837 1.00 32.52 20 PHE B O 1
ATOM 1435 N N . SER B 1 45 ? 13.882 -25.015 7.939 1.00 28.89 21 SER B N 1
ATOM 1436 C CA . SER B 1 45 ? 14.714 -25.908 7.136 1.00 30.41 21 SER B CA 1
ATOM 1437 C C . SER B 1 45 ? 16.198 -25.773 7.465 1.00 33.28 21 SER B C 1
ATOM 1438 O O . SER B 1 45 ? 16.937 -26.763 7.411 1.00 36.42 21 SER B O 1
ATOM 1441 N N . GLY B 1 46 ? 16.667 -24.569 7.767 1.00 28.94 22 GLY B N 1
ATOM 1442 C CA . GLY B 1 46 ? 18.088 -24.413 8.012 1.00 32.77 22 GLY B CA 1
ATOM 1443 C C . GLY B 1 46 ? 18.460 -22.967 8.255 1.00 28.07 22 GLY B C 1
ATOM 1444 O O . GLY B 1 46 ? 17.625 -22.063 8.188 1.00 28.05 22 GLY B O 1
ATOM 1445 N N . SER B 1 47 ? 19.744 -22.771 8.552 1.00 30.21 23 SER B N 1
ATOM 1446 C CA . SER B 1 47 ? 20.325 -21.449 8.736 1.00 29.79 23 SER B CA 1
ATOM 1447 C C . SER B 1 47 ? 21.689 -21.429 8.066 1.00 33.60 23 SER B C 1
ATOM 1448 O O . SER B 1 47 ? 22.398 -22.437 8.045 1.00 31.54 23 SER B O 1
ATOM 1451 N N . LEU B 1 48 ? 22.065 -20.271 7.529 1.00 26.94 24 LEU B N 1
ATOM 1452 C CA . LEU B 1 48 ? 23.338 -20.200 6.832 1.00 27.38 24 LEU B CA 1
ATOM 1453 C C . LEU B 1 48 ? 23.954 -18.815 6.970 1.00 24.56 24 LEU B C 1
ATOM 1454 O O . LEU B 1 48 ? 23.255 -17.820 7.199 1.00 24.98 24 LEU B O 1
ATOM 1459 N N . SER B 1 49 ? 25.286 -18.780 6.855 1.00 25.73 25 SER B N 1
ATOM 1460 C CA . SER B 1 49 ? 26.048 -17.554 7.020 1.00 23.73 25 SER B CA 1
ATOM 1461 C C . SER B 1 49 ? 25.715 -16.554 5.916 1.00 24.36 25 SER B C 1
ATOM 1462 O O . SER B 1 49 ? 25.267 -16.935 4.830 1.00 21.86 25 SER B O 1
ATOM 1465 N N . PRO B 1 50 ? 25.930 -15.242 6.160 1.00 24.08 26 PRO B N 1
ATOM 1466 C CA . PRO B 1 50 ? 25.766 -14.269 5.070 1.00 22.50 26 PRO B CA 1
ATOM 1467 C C . PRO B 1 50 ? 26.539 -14.638 3.809 1.00 20.98 26 PRO B C 1
ATOM 1468 O O . PRO B 1 50 ? 25.990 -14.529 2.704 1.00 22.12 26 PRO B O 1
ATOM 1472 N N . VAL B 1 51 ? 27.785 -15.097 3.940 1.00 21.13 27 VAL B N 1
ATOM 1473 C CA . VAL B 1 51 ? 28.579 -15.414 2.756 1.00 23.97 27 VAL B CA 1
ATOM 1474 C C . VAL B 1 51 ? 27.969 -16.588 1.998 1.00 23.30 27 VAL B C 1
ATOM 1475 O O . VAL B 1 51 ? 27.915 -16.586 0.761 1.00 23.30 27 VAL B O 1
ATOM 1479 N N . ASP B 1 52 ? 27.490 -17.600 2.724 1.00 26.71 28 ASP B N 1
ATOM 1480 C CA . ASP B 1 52 ? 26.878 -18.752 2.069 1.00 26.26 28 ASP B CA 1
ATOM 1481 C C . ASP B 1 52 ? 25.541 -18.378 1.441 1.00 29.37 28 ASP B C 1
ATOM 1482 O O . ASP B 1 52 ? 25.192 -18.881 0.365 1.00 23.84 28 ASP B O 1
ATOM 1487 N N . ALA B 1 53 ? 24.783 -17.496 2.099 1.00 23.57 29 ALA B N 1
ATOM 1488 C CA . ALA B 1 53 ? 23.532 -17.014 1.526 1.00 24.51 29 ALA B CA 1
ATOM 1489 C C . ALA B 1 53 ? 23.786 -16.265 0.228 1.00 22.06 29 ALA B C 1
ATOM 1490 O O . ALA B 1 53 ? 23.100 -16.487 -0.776 1.00 22.38 29 ALA B O 1
ATOM 1492 N N . TRP B 1 54 ? 24.784 -15.373 0.223 1.00 20.11 30 TRP B N 1
ATOM 1493 C CA . TRP B 1 54 ? 25.075 -14.630 -0.997 1.00 21.47 30 TRP B CA 1
ATOM 1494 C C . TRP B 1 54 ? 25.509 -15.556 -2.133 1.00 21.87 30 TRP B C 1
ATOM 1495 O O . TRP B 1 54 ? 25.129 -15.342 -3.291 1.00 24.69 30 TRP B O 1
ATOM 1506 N N . GLN B 1 55 ? 26.302 -16.586 -1.827 1.00 23.51 31 GLN B N 1
ATOM 1507 C CA . GLN B 1 55 ? 26.737 -17.508 -2.874 1.00 26.35 31 GLN B CA 1
ATOM 1508 C C . GLN B 1 55 ? 25.545 -18.158 -3.567 1.00 27.19 31 GLN B C 1
ATOM 1509 O O . GLN B 1 55 ? 25.526 -18.283 -4.798 1.00 28.72 31 GLN B O 1
ATOM 1515 N N . LEU B 1 56 ? 24.537 -18.570 -2.793 1.00 22.30 32 LEU B N 1
ATOM 1516 C CA . LEU B 1 56 ? 23.321 -19.135 -3.382 1.00 22.19 32 LEU B CA 1
ATOM 1517 C C . LEU B 1 56 ? 22.556 -18.095 -4.188 1.00 24.25 32 LEU B C 1
ATOM 1518 O O . LEU B 1 56 ? 22.160 -18.346 -5.334 1.00 24.17 32 LEU B O 1
ATOM 1523 N N . VAL B 1 57 ? 22.332 -16.924 -3.593 1.00 23.36 33 VAL B N 1
ATOM 1524 C CA . VAL B 1 57 ? 21.472 -15.910 -4.195 1.00 20.44 33 VAL B CA 1
ATOM 1525 C C . VAL B 1 57 ? 22.093 -15.372 -5.480 1.00 21.65 33 VAL B C 1
ATOM 1526 O O . VAL B 1 57 ? 21.402 -15.198 -6.493 1.00 22.53 33 VAL B O 1
ATOM 1530 N N . GLN B 1 58 ? 23.408 -15.121 -5.466 1.00 22.09 34 GLN B N 1
ATOM 1531 C CA . GLN B 1 58 ? 24.109 -14.625 -6.651 1.00 21.95 34 GLN B CA 1
ATOM 1532 C C . GLN B 1 58 ? 23.908 -15.533 -7.860 1.00 20.32 34 GLN B C 1
ATOM 1533 O O . GLN B 1 58 ? 23.830 -15.057 -9.002 1.00 20.61 34 GLN B O 1
ATOM 1539 N N . GLN B 1 59 ? 23.813 -16.842 -7.636 1.00 23.02 35 GLN B N 1
ATOM 1540 C CA . GLN B 1 59 ? 23.699 -17.815 -8.711 1.00 24.74 35 GLN B CA 1
ATOM 1541 C C . GLN B 1 59 ? 22.258 -18.138 -9.081 1.00 21.73 35 GLN B C 1
ATOM 1542 O O . GLN B 1 59 ? 22.037 -18.993 -9.951 1.00 26.70 35 GLN B O 1
ATOM 1548 N N . GLY B 1 60 ? 21.288 -17.486 -8.443 1.00 19.75 36 GLY B N 1
ATOM 1549 C CA . GLY B 1 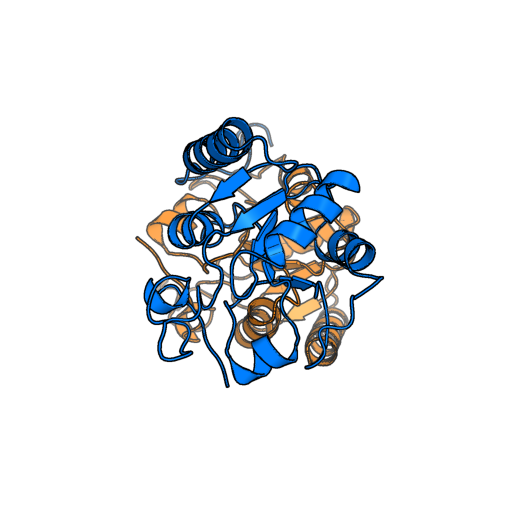60 ? 19.883 -17.740 -8.713 1.00 23.06 36 GLY B CA 1
ATOM 1550 C C . GLY B 1 60 ? 19.375 -19.055 -8.166 1.00 26.95 36 GLY B C 1
ATOM 1551 O O . GLY B 1 60 ? 18.425 -19.621 -8.717 1.00 26.26 36 GLY B O 1
ATOM 1552 N N . GLU B 1 61 ? 19.998 -19.571 -7.106 1.00 21.24 37 GLU B N 1
ATOM 1553 C CA . GLU B 1 61 ? 19.635 -20.861 -6.533 1.00 24.23 37 GLU B CA 1
ATOM 1554 C C . GLU B 1 61 ? 18.813 -20.730 -5.257 1.00 26.78 37 GLU B C 1
ATOM 1555 O O . GLU B 1 61 ? 18.425 -21.751 -4.677 1.00 22.77 37 GLU B O 1
ATOM 1561 N N . ALA B 1 62 ? 18.550 -19.507 -4.806 1.00 21.72 38 ALA B N 1
ATOM 1562 C CA . ALA B 1 62 ? 17.652 -19.251 -3.689 1.00 24.86 38 ALA B CA 1
ATOM 1563 C C . ALA B 1 62 ? 17.150 -17.822 -3.808 1.00 22.34 38 ALA B C 1
ATOM 1564 O O . ALA B 1 62 ? 17.752 -16.994 -4.496 1.00 24.63 38 ALA B O 1
ATOM 1566 N N . VAL B 1 63 ? 16.047 -17.539 -3.120 1.00 21.82 39 VAL B N 1
ATOM 1567 C CA . VAL B 1 63 ? 15.411 -16.226 -3.138 1.00 22.20 39 VAL B CA 1
ATOM 1568 C C . VAL B 1 63 ? 15.734 -15.529 -1.826 1.00 21.77 39 VAL B C 1
ATOM 1569 O O . VAL B 1 63 ? 15.432 -16.058 -0.749 1.00 22.09 39 VAL B O 1
ATOM 1573 N N . LEU B 1 64 ? 16.334 -14.341 -1.907 1.00 19.61 40 LEU B N 1
ATOM 1574 C CA . LEU B 1 64 ? 16.637 -13.547 -0.721 1.00 19.60 40 LEU B CA 1
ATOM 1575 C C . LEU B 1 64 ? 15.441 -12.661 -0.398 1.00 21.81 40 LEU B C 1
ATOM 1576 O O . LEU B 1 64 ? 15.066 -11.800 -1.200 1.00 21.32 40 LEU B O 1
ATOM 1581 N N . VAL B 1 65 ? 14.837 -12.887 0.764 1.00 19.29 41 VAL B N 1
ATOM 1582 C CA . VAL B 1 65 ? 13.650 -12.160 1.204 1.00 19.26 41 VAL B CA 1
ATOM 1583 C C . VAL B 1 65 ? 14.039 -11.299 2.399 1.00 18.57 41 VAL B C 1
ATOM 1584 O O . VAL B 1 65 ? 14.450 -11.812 3.449 1.00 19.72 41 VAL B O 1
ATOM 1588 N N . ASP B 1 66 ? 13.898 -9.987 2.232 1.00 17.61 42 ASP B N 1
ATOM 1589 C CA . ASP B 1 66 ? 14.208 -9.001 3.257 1.00 18.90 42 ASP B CA 1
ATOM 1590 C C . ASP B 1 66 ? 12.955 -8.795 4.098 1.00 16.62 42 ASP B C 1
ATOM 1591 O O . ASP B 1 66 ? 11.963 -8.252 3.604 1.00 18.53 42 ASP B O 1
ATOM 1596 N N . VAL B 1 67 ? 12.995 -9.198 5.371 1.00 16.26 43 VAL B N 1
ATOM 1597 C CA . VAL B 1 67 ? 11.809 -9.091 6.220 1.00 16.82 43 VAL B CA 1
ATOM 1598 C C . VAL B 1 67 ? 11.835 -7.844 7.102 1.00 18.45 43 VAL B C 1
ATOM 1599 O O . VAL B 1 67 ? 10.980 -7.700 7.982 1.00 20.00 43 VAL B O 1
ATOM 1603 N N . ARG B 1 68 ? 12.778 -6.932 6.871 1.00 16.01 44 ARG B N 1
ATOM 1604 C CA . ARG B 1 68 ? 12.871 -5.686 7.618 1.00 16.04 44 ARG B CA 1
ATOM 1605 C C . ARG B 1 68 ? 11.811 -4.681 7.156 1.00 16.74 44 ARG B C 1
ATOM 1606 O O . ARG B 1 68 ? 11.045 -4.919 6.218 1.00 17.40 44 ARG B O 1
ATOM 1614 N N . THR B 1 69 ? 11.761 -3.551 7.861 1.00 17.75 45 THR B N 1
ATOM 1615 C CA . THR B 1 69 ? 10.881 -2.441 7.515 1.00 17.83 45 THR B CA 1
ATOM 1616 C C . THR B 1 69 ? 11.384 -1.676 6.292 1.00 17.23 45 THR B C 1
ATOM 1617 O O . THR B 1 69 ? 12.577 -1.659 5.972 1.00 17.50 45 THR B O 1
ATOM 1621 N N . ASN B 1 70 ? 10.448 -0.983 5.636 1.00 16.90 46 ASN B N 1
ATOM 1622 C CA . ASN B 1 70 ? 10.825 -0.044 4.582 1.00 18.47 46 ASN B CA 1
ATOM 1623 C C . ASN B 1 70 ? 11.749 1.039 5.121 1.00 17.16 46 ASN B C 1
ATOM 1624 O O . ASN B 1 70 ? 12.672 1.485 4.427 1.00 18.85 46 ASN B O 1
ATOM 1629 N N . GLU B 1 71 ? 11.508 1.475 6.361 1.00 17.44 4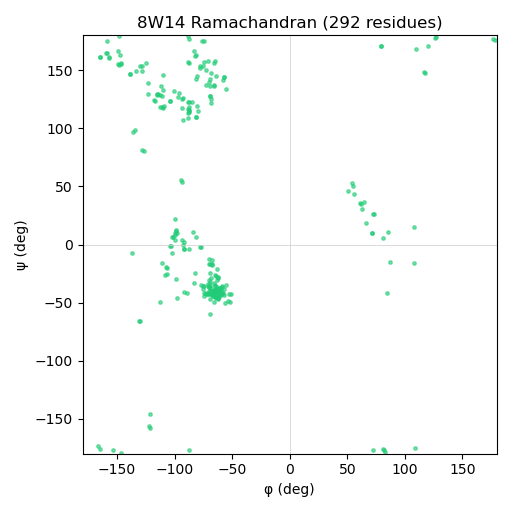7 GLU B N 1
ATOM 1630 C CA . GLU B 1 71 ? 12.366 2.473 6.995 1.00 16.44 47 GLU B CA 1
ATOM 1631 C C . GLU B 1 71 ? 13.819 2.012 7.044 1.00 17.30 47 GLU B C 1
ATOM 1632 O O . GLU B 1 71 ? 14.736 2.796 6.769 1.00 16.26 47 GLU B O 1
ATOM 1638 N N . GLU B 1 72 ? 14.050 0.744 7.393 1.00 18.33 48 GLU B N 1
ATOM 1639 C CA . GLU B 1 72 ? 15.411 0.209 7.395 1.00 15.81 48 GLU B CA 1
ATOM 1640 C C . GLU B 1 72 ? 15.992 0.131 5.991 1.00 16.20 48 GLU B C 1
ATOM 1641 O O . GLU B 1 72 ? 17.157 0.486 5.773 1.00 16.04 48 GLU B O 1
ATOM 1647 N N . ARG B 1 73 ? 15.213 -0.351 5.026 1.00 14.89 49 ARG B N 1
ATOM 1648 C CA . ARG B 1 73 ? 15.726 -0.413 3.663 1.00 16.27 49 ARG B CA 1
ATOM 1649 C C . ARG B 1 73 ? 16.085 0.976 3.144 1.00 15.78 49 ARG B C 1
ATOM 1650 O O . ARG B 1 73 ? 17.093 1.140 2.445 1.00 18.04 49 ARG B O 1
ATOM 1658 N N . LYS B 1 74 ? 15.283 1.992 3.498 1.00 16.43 50 LYS B N 1
ATOM 1659 C CA . LYS B 1 74 ? 15.501 3.352 3.007 1.00 17.75 50 LYS B CA 1
ATOM 1660 C C . LYS B 1 74 ? 16.716 4.003 3.657 1.00 19.73 50 LYS B C 1
ATOM 1661 O O . LYS B 1 74 ? 17.502 4.670 2.973 1.00 20.53 50 LYS B O 1
ATOM 1667 N N . PHE B 1 75 ? 16.884 3.837 4.968 1.00 14.85 51 PHE B N 1
ATOM 1668 C CA . PHE B 1 75 ? 17.905 4.595 5.679 1.00 16.45 51 PHE B CA 1
ATOM 1669 C C . PHE B 1 75 ? 19.125 3.789 6.096 1.00 15.30 51 PHE B C 1
ATOM 1670 O O . PHE B 1 75 ? 20.196 4.374 6.245 1.00 17.18 51 PHE B O 1
ATOM 1678 N N . VAL B 1 76 ? 19.003 2.479 6.281 1.00 14.63 52 VAL B N 1
ATOM 1679 C CA . VAL B 1 76 ? 20.170 1.649 6.581 1.00 14.91 52 VAL B CA 1
ATOM 1680 C C . VAL B 1 76 ? 20.785 1.078 5.315 1.00 18.30 52 VAL B C 1
ATOM 1681 O O . VAL B 1 76 ? 22.011 1.016 5.186 1.00 23.27 52 VAL B O 1
ATOM 1685 N N . GLY B 1 77 ? 19.952 0.647 4.377 1.00 16.66 53 GLY B N 1
ATOM 1686 C CA . GLY B 1 77 ? 20.399 0.044 3.141 1.00 18.57 53 GLY B CA 1
ATOM 1687 C C . GLY B 1 77 ? 19.749 -1.302 2.927 1.00 18.14 53 GLY B C 1
ATOM 1688 O O . GLY B 1 77 ? 18.977 -1.789 3.752 1.00 17.45 53 GLY B O 1
ATOM 1689 N N . TYR B 1 78 ? 20.075 -1.908 1.784 1.00 15.55 54 TYR B N 1
ATOM 1690 C CA . TYR B 1 78 ? 19.470 -3.187 1.422 1.00 16.40 54 TYR B CA 1
ATOM 1691 C C . TYR B 1 78 ? 20.337 -3.905 0.400 1.00 18.09 54 TYR B C 1
ATOM 1692 O O . TYR B 1 78 ? 21.207 -3.311 -0.241 1.00 18.09 54 TYR B O 1
ATOM 1701 N N . VAL B 1 79 ? 20.065 -5.195 0.238 1.00 17.27 55 VAL B N 1
ATOM 1702 C CA . VAL B 1 79 ? 20.749 -6.024 -0.749 1.00 18.17 55 VAL B CA 1
ATOM 1703 C C . VAL B 1 79 ? 19.982 -5.902 -2.065 1.00 17.79 55 VAL B C 1
ATOM 1704 O O . VAL B 1 79 ? 18.776 -6.181 -2.085 1.00 18.32 55 VAL B O 1
ATOM 1708 N N . PRO B 1 80 ? 20.623 -5.482 -3.159 1.00 20.53 56 PRO B N 1
ATOM 1709 C CA . PRO B 1 80 ? 19.896 -5.382 -4.429 1.00 21.83 56 PRO B CA 1
ATOM 1710 C C . PRO B 1 80 ? 19.294 -6.726 -4.805 1.00 20.90 56 PRO B C 1
ATOM 1711 O O . PRO B 1 80 ? 19.872 -7.781 -4.534 1.00 23.88 56 PRO B O 1
ATOM 1715 N N . GLU B 1 81 ? 18.104 -6.669 -5.399 1.00 20.59 57 GLU B N 1
ATOM 1716 C CA . GLU B 1 81 ? 17.336 -7.798 -5.915 1.00 21.87 57 GLU B CA 1
ATOM 1717 C C . GLU B 1 81 ? 16.740 -8.669 -4.818 1.00 22.57 57 GLU B C 1
ATOM 1718 O O . GLU B 1 81 ? 16.239 -9.764 -5.109 1.00 30.95 57 GLU B O 1
ATOM 1724 N N . SER B 1 82 ? 16.787 -8.239 -3.562 1.00 21.72 58 SER B N 1
ATOM 1725 C CA . SER B 1 82 ? 16.051 -8.938 -2.520 1.00 20.03 58 SER B CA 1
ATOM 1726 C C . SER B 1 82 ? 14.574 -8.564 -2.604 1.00 21.07 58 SER B C 1
ATOM 1727 O O . SER B 1 82 ? 14.214 -7.491 -3.093 1.00 20.43 58 SER B O 1
ATOM 1730 N N . ILE B 1 83 ? 13.715 -9.477 -2.159 1.00 19.88 59 ILE B N 1
ATOM 1731 C CA . ILE B 1 83 ? 12.268 -9.278 -2.172 1.00 18.90 59 ILE B CA 1
ATOM 1732 C C . ILE B 1 83 ? 11.845 -8.795 -0.798 1.00 19.76 59 ILE B C 1
ATOM 1733 O O . ILE B 1 83 ? 12.163 -9.434 0.213 1.00 22.26 59 ILE B O 1
ATOM 1738 N N . HIS B 1 84 ? 11.128 -7.674 -0.750 1.00 19.55 60 HIS B N 1
ATOM 1739 C CA . HIS B 1 84 ? 10.712 -7.095 0.520 1.00 19.38 60 HIS B CA 1
ATOM 1740 C C . HIS B 1 84 ? 9.382 -7.694 0.957 1.00 18.25 60 HIS B C 1
ATOM 1741 O O . HIS B 1 84 ? 8.354 -7.481 0.309 1.00 20.32 60 HIS B O 1
ATOM 1748 N N . VAL B 1 85 ? 9.400 -8.421 2.073 1.00 17.61 61 VAL B N 1
ATOM 1749 C CA . VAL B 1 85 ? 8.181 -8.924 2.694 1.00 19.13 61 VAL B CA 1
ATOM 1750 C C . VAL B 1 85 ? 8.326 -8.668 4.184 1.00 17.10 61 VAL B C 1
ATOM 1751 O O . VAL B 1 85 ? 8.966 -9.450 4.893 1.00 19.20 61 VAL B O 1
ATOM 1755 N N . ALA B 1 86 ? 7.754 -7.568 4.664 1.00 18.83 62 ALA B N 1
ATOM 1756 C CA . ALA B 1 86 ? 7.996 -7.139 6.037 1.00 19.83 62 ALA B CA 1
ATOM 1757 C C . ALA B 1 86 ? 7.359 -8.080 7.057 1.00 17.80 62 ALA B C 1
ATOM 1758 O O . ALA B 1 86 ? 6.157 -8.352 7.002 1.00 18.78 62 ALA B O 1
ATOM 1760 N N . TRP B 1 87 ? 8.164 -8.539 8.022 1.00 18.57 63 TRP B N 1
ATOM 1761 C CA . TRP B 1 87 ? 7.614 -9.252 9.175 1.00 18.12 63 TRP B CA 1
ATOM 1762 C C . TRP B 1 87 ? 6.815 -8.308 10.057 1.00 24.75 63 TRP B C 1
ATOM 1763 O O . TRP B 1 87 ? 5.752 -8.669 10.576 1.00 23.87 63 TRP B O 1
ATOM 1774 N N . ALA B 1 88 ? 7.318 -7.090 10.228 1.00 20.69 64 ALA B N 1
ATOM 1775 C CA . ALA B 1 88 ? 6.694 -6.066 11.044 1.00 21.30 64 ALA B CA 1
ATOM 1776 C C . ALA B 1 88 ? 6.997 -4.736 10.379 1.00 19.26 64 ALA B C 1
ATOM 1777 O O . ALA B 1 88 ? 7.984 -4.608 9.654 1.00 20.88 64 ALA B O 1
ATOM 1779 N N . THR B 1 89 ? 6.147 -3.745 10.634 1.00 19.07 65 THR B N 1
ATOM 1780 C CA . THR B 1 89 ? 6.221 -2.475 9.927 1.00 18.94 65 THR B CA 1
ATOM 1781 C C . THR B 1 89 ? 6.333 -1.307 10.902 1.00 22.38 65 THR B C 1
ATOM 1782 O O . THR B 1 89 ? 5.982 -1.409 12.082 1.00 21.62 65 THR B O 1
ATOM 1786 N N . GLY B 1 90 ? 6.883 -0.203 10.398 1.00 20.40 66 GLY B N 1
ATOM 1787 C CA . GLY B 1 90 ? 6.991 1.021 11.164 1.00 23.36 66 GLY B CA 1
ATOM 1788 C C . GLY B 1 90 ? 8.153 0.992 12.144 1.00 22.57 66 GLY B C 1
ATOM 1789 O O . GLY B 1 90 ? 8.800 -0.031 12.368 1.00 20.40 66 GLY B O 1
ATOM 1790 N N . THR B 1 91 ? 8.422 2.155 12.749 1.00 20.56 67 THR B N 1
ATOM 1791 C CA . THR B 1 91 ? 9.469 2.208 13.766 1.00 19.60 67 THR B CA 1
ATOM 1792 C C . THR B 1 91 ? 9.081 1.421 15.007 1.00 22.32 67 THR B C 1
ATOM 1793 O O . THR B 1 91 ? 9.962 1.034 15.781 1.00 23.94 67 THR B O 1
ATOM 1797 N N . SER B 1 92 ? 7.788 1.111 15.134 1.00 25.09 68 SER B N 1
ATOM 1798 C CA . SER B 1 92 ? 7.268 0.379 16.319 1.00 27.88 68 SER B CA 1
ATOM 1799 C C . SER B 1 92 ? 7.228 -1.140 16.088 1.00 25.76 68 SER B C 1
ATOM 1800 O O . SER B 1 92 ? 6.809 -1.853 17.012 1.00 26.38 68 SER B O 1
ATOM 1803 N N . PHE B 1 93 ? 7.642 -1.614 14.911 1.00 20.66 69 PHE B N 1
ATOM 1804 C CA . PHE B 1 93 ? 7.597 -3.045 14.588 1.00 22.40 69 PHE B CA 1
ATOM 1805 C C . PHE B 1 93 ? 6.189 -3.604 14.791 1.00 22.32 69 PHE B C 1
ATOM 1806 O O . PHE B 1 93 ? 5.981 -4.591 15.500 1.00 25.00 69 PHE B O 1
ATOM 1814 N N . ASN B 1 94 ? 5.212 -2.956 14.167 1.00 21.78 70 ASN B N 1
ATOM 1815 C CA . ASN B 1 94 ? 3.842 -3.454 14.190 1.00 21.12 70 ASN B CA 1
ATOM 1816 C C . ASN B 1 94 ? 3.769 -4.746 13.386 1.00 23.72 70 ASN B C 1
ATOM 1817 O O . ASN B 1 94 ? 4.108 -4.751 12.203 1.00 23.74 70 ASN B O 1
ATOM 1822 N N . ARG B 1 95 ? 3.333 -5.838 14.015 1.00 25.18 71 ARG B N 1
ATOM 1823 C CA . ARG B 1 95 ? 3.291 -7.119 13.318 1.00 28.30 71 ARG B CA 1
ATOM 1824 C C . ARG B 1 95 ? 2.466 -7.002 12.039 1.00 26.16 71 ARG B C 1
ATOM 1825 O O . ARG B 1 95 ? 1.378 -6.417 12.045 1.00 25.08 71 ARG B O 1
ATOM 1833 N N . ASN B 1 96 ? 2.999 -7.548 10.939 1.00 26.31 72 ASN B N 1
ATOM 1834 C CA . ASN B 1 96 ? 2.361 -7.450 9.630 1.00 21.62 72 ASN B CA 1
ATOM 1835 C C . ASN B 1 96 ? 1.393 -8.611 9.462 1.00 24.78 72 ASN B C 1
ATOM 1836 O O . ASN B 1 96 ? 1.839 -9.756 9.289 1.00 23.55 72 ASN B O 1
ATOM 1841 N N . PRO B 1 97 ? 0.081 -8.377 9.477 1.00 22.61 73 PRO B N 1
ATOM 1842 C CA . PRO B 1 97 ? -0.859 -9.501 9.362 1.00 24.81 73 PRO B CA 1
ATOM 1843 C C . PRO B 1 97 ? -0.854 -10.147 8.001 1.00 25.11 73 PRO B C 1
ATOM 1844 O O . PRO B 1 97 ? -1.350 -11.273 7.861 1.00 26.65 73 PRO B O 1
ATOM 1848 N N . ARG B 1 98 ? -0.313 -9.473 6.993 1.00 24.06 74 ARG B N 1
ATOM 1849 C CA . ARG B 1 98 ? -0.291 -9.994 5.638 1.00 25.47 74 ARG B CA 1
ATOM 1850 C C . ARG B 1 98 ? 1.035 -10.637 5.275 1.00 22.23 74 ARG B C 1
ATOM 1851 O O . ARG B 1 98 ? 1.258 -10.923 4.096 1.00 26.68 74 ARG B O 1
ATOM 1859 N N . PHE B 1 99 ? 1.913 -10.884 6.256 1.00 22.76 75 PHE B N 1
ATOM 1860 C CA . PHE B 1 99 ? 3.240 -11.418 5.947 1.00 20.98 75 PHE B CA 1
ATOM 1861 C C . PHE B 1 99 ? 3.160 -12.724 5.164 1.00 22.69 75 PHE B C 1
ATOM 1862 O O . PHE B 1 99 ? 3.817 -12.879 4.128 1.00 23.37 75 PHE B O 1
ATOM 1870 N N . LEU B 1 100 ? 2.364 -13.683 5.646 1.00 23.90 76 LEU B N 1
ATOM 1871 C CA . LEU B 1 100 ? 2.346 -14.995 5.003 1.00 22.96 76 LEU B CA 1
ATOM 1872 C C . LEU B 1 100 ? 1.677 -14.924 3.638 1.00 28.48 76 LEU B C 1
ATOM 1873 O O . LEU B 1 100 ? 2.116 -15.590 2.691 1.00 24.86 76 LEU B O 1
ATOM 1878 N N . LYS B 1 101 ? 0.631 -14.104 3.510 1.00 24.19 77 LYS B N 1
ATOM 1879 C CA . LYS B 1 101 ? -0.007 -13.914 2.210 1.00 24.86 77 LYS B CA 1
ATOM 1880 C C . LYS B 1 101 ? 0.956 -13.276 1.215 1.00 27.93 77 LYS B C 1
ATOM 1881 O O . LYS B 1 101 ? 1.009 -13.684 0.046 1.00 26.68 77 LYS B O 1
ATOM 1887 N N . GLU B 1 102 ? 1.716 -12.265 1.656 1.00 24.14 78 GLU B N 1
ATOM 1888 C CA . GLU B 1 102 ? 2.679 -11.625 0.764 1.00 22.83 78 GLU B CA 1
ATOM 1889 C C . GLU B 1 102 ? 3.790 -12.586 0.381 1.00 21.53 78 GLU B C 1
ATOM 1890 O O . GLU B 1 102 ? 4.240 -12.595 -0.772 1.00 22.14 78 GLU B O 1
ATOM 1896 N N . LEU B 1 103 ? 4.266 -13.386 1.337 1.00 19.60 79 LEU B N 1
ATOM 1897 C CA . LEU B 1 103 ? 5.345 -14.312 1.026 1.00 21.83 79 LEU B CA 1
ATOM 1898 C C . LEU B 1 103 ? 4.890 -15.349 0.015 1.00 25.81 79 LEU B C 1
ATOM 1899 O O . LEU B 1 103 ? 5.669 -15.749 -0.858 1.00 24.12 79 LEU B O 1
ATOM 1904 N N . GLU B 1 104 ? 3.623 -15.772 0.094 1.00 22.13 80 GLU B N 1
ATOM 1905 C CA . GLU B 1 104 ? 3.120 -16.758 -0.855 1.00 24.04 80 GLU B CA 1
ATOM 1906 C C . GLU B 1 104 ? 2.929 -16.147 -2.240 1.00 25.80 80 GLU B C 1
ATOM 1907 O O . GLU B 1 104 ? 3.293 -16.760 -3.251 1.00 25.05 80 GLU B O 1
ATOM 1913 N N A SER B 1 105 ? 2.372 -14.936 -2.304 0.53 24.39 81 SER B N 1
ATOM 1914 N N B SER B 1 105 ? 2.365 -14.940 -2.309 0.47 24.40 81 SER B N 1
ATOM 1915 C CA A SER B 1 105 ? 2.080 -14.321 -3.596 0.53 26.05 81 SER B CA 1
ATOM 1916 C CA B SER B 1 105 ? 2.086 -14.343 -3.611 0.47 26.05 81 SER B CA 1
ATOM 1917 C C A SER B 1 105 ? 3.348 -13.838 -4.293 0.53 25.40 81 SER B C 1
ATOM 1918 C C B SER B 1 105 ? 3.363 -13.864 -4.296 0.47 25.40 81 SER B C 1
ATOM 1919 O O A SER B 1 105 ? 3.481 -13.974 -5.515 0.53 27.31 81 SER B O 1
ATOM 1920 O O B SER B 1 105 ? 3.522 -14.035 -5.511 0.47 27.28 81 SER B O 1
ATOM 1925 N N . LYS B 1 106 ? 4.288 -13.270 -3.537 1.00 22.57 82 LYS B N 1
ATOM 1926 C CA . LYS B 1 106 ? 5.499 -12.708 -4.126 1.00 22.50 82 LYS B CA 1
ATOM 1927 C C . LYS B 1 106 ? 6.547 -13.770 -4.439 1.00 23.87 82 LYS B C 1
ATOM 1928 O O . LYS B 1 106 ? 7.380 -13.561 -5.332 1.00 25.02 82 LYS B O 1
ATOM 1934 N N . VAL B 1 107 ? 6.529 -14.902 -3.732 1.00 21.70 83 VAL B N 1
ATOM 1935 C CA . VAL B 1 107 ? 7.576 -15.906 -3.891 1.00 21.52 83 VAL B CA 1
ATOM 1936 C C . VAL B 1 107 ? 6.965 -17.285 -4.089 1.00 25.01 83 VAL B C 1
ATOM 1937 O O . VAL B 1 107 ? 7.117 -17.896 -5.155 1.00 21.60 83 VAL B O 1
ATOM 1941 N N . GLY B 1 108 ? 6.290 -17.798 -3.063 1.00 22.52 84 GLY B N 1
ATOM 1942 C CA . GLY B 1 108 ? 5.627 -19.085 -3.172 1.00 23.52 84 GLY B CA 1
ATOM 1943 C C . GLY B 1 108 ? 6.169 -20.148 -2.236 1.00 23.51 84 GLY B C 1
ATOM 1944 O O . GLY B 1 108 ? 7.364 -20.166 -1.924 1.00 24.43 84 GLY B O 1
ATOM 1945 N N . LYS B 1 109 ? 5.291 -21.054 -1.795 1.00 27.21 85 LYS B N 1
ATOM 1946 C CA . LYS B 1 109 ? 5.659 -22.040 -0.786 1.00 23.14 85 LYS B CA 1
ATOM 1947 C C . LYS B 1 109 ? 6.672 -23.066 -1.283 1.00 24.12 85 LYS B C 1
ATOM 1948 O O . LYS B 1 109 ? 7.310 -23.725 -0.458 1.00 25.32 85 LYS B O 1
ATOM 1954 N N . ASP B 1 110 ? 6.854 -23.206 -2.594 1.00 24.88 86 ASP B N 1
ATOM 1955 C CA . ASP B 1 110 ? 7.745 -24.227 -3.134 1.00 29.61 86 ASP B CA 1
ATOM 1956 C C . ASP B 1 110 ? 9.180 -23.747 -3.348 1.00 27.59 86 ASP B C 1
ATOM 1957 O O . ASP B 1 110 ? 10.032 -24.553 -3.740 1.00 28.91 86 ASP B O 1
ATOM 1962 N N . LYS B 1 111 ? 9.476 -22.471 -3.107 1.00 21.59 87 LYS B N 1
ATOM 1963 C CA . LYS B 1 111 ? 10.800 -21.941 -3.406 1.00 22.02 87 LYS B CA 1
ATOM 1964 C C . LYS B 1 111 ? 11.756 -22.121 -2.230 1.00 22.68 87 LYS B C 1
ATOM 1965 O O . LYS B 1 111 ? 11.346 -22.254 -1.076 1.00 24.78 87 LYS B O 1
ATOM 1971 N N . THR B 1 112 ? 13.052 -22.116 -2.543 1.00 23.08 88 THR B N 1
ATOM 1972 C CA . THR B 1 112 ? 14.097 -22.066 -1.523 1.00 21.46 88 THR B CA 1
ATOM 1973 C C . THR B 1 112 ? 14.263 -20.616 -1.079 1.00 23.85 88 THR B C 1
ATOM 1974 O O . THR B 1 112 ? 14.745 -19.779 -1.848 1.00 25.17 88 THR B O 1
ATOM 1978 N N . ILE B 1 113 ? 13.857 -20.302 0.151 1.00 22.28 89 ILE B N 1
ATOM 1979 C CA . ILE B 1 113 ? 13.749 -18.921 0.618 1.00 22.69 89 ILE B CA 1
ATOM 1980 C C . ILE B 1 113 ? 14.748 -18.688 1.745 1.00 22.27 89 ILE B C 1
ATOM 1981 O O . ILE B 1 113 ? 14.806 -19.465 2.704 1.00 22.58 89 ILE B O 1
ATOM 1986 N N . LEU B 1 114 ? 15.536 -17.620 1.630 1.00 21.50 90 LEU B N 1
ATOM 1987 C CA . LEU B 1 114 ? 16.436 -17.195 2.696 1.00 22.00 90 LEU B CA 1
ATOM 1988 C C . LEU B 1 114 ? 15.902 -15.900 3.290 1.00 21.06 90 LEU B C 1
ATOM 1989 O O . LEU B 1 114 ? 15.851 -14.878 2.598 1.00 21.75 90 LEU B O 1
ATOM 1994 N N . LEU B 1 115 ? 15.548 -15.928 4.571 1.00 21.45 91 LEU B N 1
ATOM 1995 C CA . LEU B 1 115 ? 14.980 -14.756 5.226 1.00 20.60 91 LEU B CA 1
ATOM 1996 C C . LEU B 1 115 ? 16.080 -13.943 5.895 1.00 21.26 91 LEU B C 1
ATOM 1997 O O . LEU B 1 115 ? 16.849 -14.466 6.711 1.00 20.65 91 LEU B O 1
ATOM 2002 N N . LEU B 1 116 ? 16.138 -12.660 5.553 1.00 19.56 92 LEU B N 1
ATOM 2003 C CA . LEU B 1 116 ? 17.161 -11.748 6.046 1.00 20.58 92 LEU B CA 1
ATOM 2004 C C . LEU B 1 116 ? 16.502 -10.650 6.862 1.00 19.32 92 LEU B C 1
ATOM 2005 O O . LEU B 1 116 ? 15.610 -9.954 6.363 1.00 19.01 92 LEU B O 1
ATOM 2010 N N . CYS B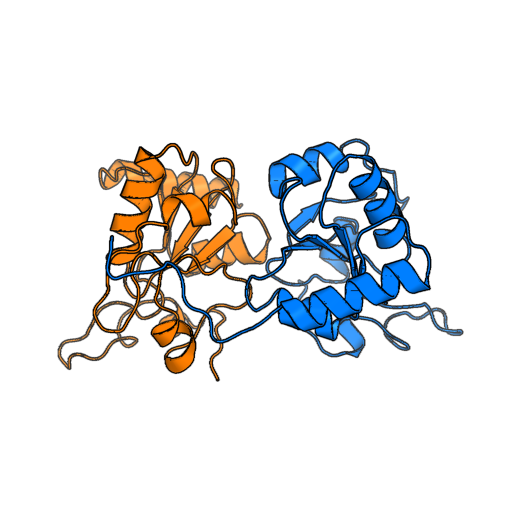 1 117 ? 16.930 -10.489 8.115 1.00 19.07 93 CYS B N 1
ATOM 2011 C CA . CYS B 1 117 ? 16.529 -9.299 8.856 1.00 20.08 93 CYS B CA 1
ATOM 2012 C C . CYS B 1 117 ? 17.755 -8.510 9.298 1.00 19.59 93 CYS B C 1
ATOM 2013 O O . CYS B 1 117 ? 18.833 -8.639 8.708 1.00 21.79 93 CYS B O 1
ATOM 2016 N N . ARG B 1 118 ? 17.587 -7.681 10.329 1.00 20.92 94 ARG B N 1
ATOM 2017 C CA . ARG B 1 118 ? 18.685 -6.862 10.825 1.00 22.49 94 ARG B CA 1
ATOM 2018 C C . ARG B 1 118 ? 19.702 -7.702 11.581 1.00 20.42 94 ARG B C 1
ATOM 2019 O O . ARG B 1 118 ? 20.909 -7.506 11.419 1.00 20.13 94 ARG B O 1
ATOM 2027 N N . SER B 1 119 ? 19.234 -8.645 12.415 1.00 23.22 95 SER B N 1
ATOM 2028 C CA . SER B 1 119 ? 20.144 -9.422 13.252 1.00 23.73 95 SER B CA 1
ATOM 2029 C C . SER B 1 119 ? 19.846 -10.912 13.341 1.00 33.79 95 SER B C 1
ATOM 2030 O O . SER B 1 119 ? 20.644 -11.637 13.940 1.00 39.44 95 SER B O 1
ATOM 2033 N N . GLY B 1 120 ? 18.739 -11.399 12.811 1.00 33.60 96 GLY B N 1
ATOM 2034 C CA . GLY B 1 120 ? 18.388 -12.796 12.961 1.00 33.55 96 GLY B CA 1
ATOM 2035 C C . GLY B 1 120 ? 17.227 -13.046 13.895 1.00 32.01 96 GLY B C 1
ATOM 2036 O O . GLY B 1 120 ? 16.644 -14.136 13.855 1.00 30.94 96 GLY B O 1
ATOM 2037 N N . ASN B 1 121 ? 16.864 -12.063 14.720 1.00 28.91 97 ASN B N 1
ATOM 2038 C CA . ASN B 1 121 ? 15.719 -12.207 15.610 1.00 28.07 97 ASN B CA 1
ATOM 2039 C C . ASN B 1 121 ? 14.407 -12.230 14.827 1.00 26.31 97 ASN B C 1
ATOM 2040 O O . ASN B 1 121 ? 13.655 -13.211 14.883 1.00 26.94 97 ASN B O 1
ATOM 2045 N N . ARG B 1 122 ? 14.113 -11.162 14.081 1.00 23.04 98 ARG B N 1
ATOM 2046 C CA . ARG B 1 122 ? 12.864 -11.148 13.325 1.00 19.52 98 ARG B CA 1
ATOM 2047 C C . ARG B 1 122 ? 12.846 -12.214 12.233 1.00 19.90 98 ARG B C 1
ATOM 2048 O O . ARG B 1 122 ? 11.786 -12.777 11.937 1.00 24.45 98 ARG B O 1
ATOM 2056 N N . SER B 1 123 ? 13.996 -12.518 11.627 1.00 23.33 99 SER B N 1
ATOM 2057 C CA . SER B 1 123 ? 13.987 -13.537 10.583 1.00 22.98 99 SER B CA 1
ATOM 2058 C C . SER B 1 123 ? 13.752 -14.925 11.168 1.00 24.26 99 SER B C 1
ATOM 2059 O O . SER B 1 123 ? 13.171 -15.786 10.499 1.00 25.13 99 SER B O 1
ATOM 2062 N N . THR B 1 124 ? 14.201 -15.168 12.405 1.00 22.95 100 THR B N 1
ATOM 2063 C CA . THR B 1 124 ? 13.886 -16.435 13.063 1.00 25.75 100 THR B CA 1
ATOM 2064 C C . THR B 1 124 ? 12.388 -16.565 13.301 1.00 24.48 100 THR B C 1
ATOM 2065 O O . THR B 1 124 ? 11.796 -17.619 13.037 1.00 24.84 100 THR B O 1
ATOM 2069 N N . GLN B 1 125 ? 11.755 -15.503 13.809 1.00 23.69 101 GLN B N 1
ATOM 2070 C CA . GLN B 1 125 ? 10.310 -15.551 14.016 1.00 24.36 101 GLN B CA 1
ATOM 2071 C C . GLN B 1 125 ? 9.583 -15.746 12.695 1.00 24.49 101 GLN B C 1
ATOM 2072 O O . GLN B 1 125 ? 8.641 -16.543 12.606 1.00 25.17 101 GLN B O 1
ATOM 2078 N N . ALA B 1 126 ? 10.011 -15.026 11.654 1.00 24.69 102 ALA B N 1
ATOM 2079 C CA . ALA B 1 126 ? 9.396 -15.179 10.341 1.00 22.45 102 ALA B CA 1
ATOM 2080 C C . ALA B 1 126 ? 9.618 -16.580 9.788 1.00 20.16 102 ALA B C 1
ATOM 2081 O O . ALA B 1 126 ? 8.719 -17.159 9.166 1.00 23.86 102 ALA B O 1
ATOM 2083 N N . ALA B 1 127 ? 10.809 -17.147 10.008 1.00 23.31 103 ALA B N 1
ATOM 2084 C CA . ALA B 1 127 ? 11.086 -18.492 9.508 1.00 21.10 103 ALA B CA 1
ATOM 2085 C C . ALA B 1 127 ? 10.189 -19.522 10.175 1.00 25.65 103 ALA B C 1
ATOM 2086 O O . ALA B 1 127 ? 9.647 -20.411 9.507 1.00 25.85 103 ALA B O 1
ATOM 2088 N N . GLU B 1 128 ? 10.020 -19.416 11.494 1.00 25.64 104 GLU B N 1
ATOM 2089 C CA . GLU B 1 128 ? 9.130 -20.330 12.202 1.00 26.62 104 GLU B CA 1
ATOM 2090 C C . GLU B 1 128 ? 7.694 -20.198 11.712 1.00 24.90 104 GLU B C 1
ATOM 2091 O O . GLU B 1 128 ? 7.008 -21.208 11.500 1.00 27.43 104 GLU B O 1
ATOM 2097 N N . ALA B 1 129 ? 7.224 -18.962 11.515 1.00 24.97 105 ALA B N 1
ATOM 2098 C CA . ALA B 1 129 ? 5.854 -18.764 11.056 1.00 23.79 105 ALA B CA 1
ATOM 2099 C C . ALA B 1 129 ? 5.652 -19.339 9.662 1.00 27.20 105 ALA B C 1
ATOM 2100 O O . ALA B 1 129 ? 4.650 -20.016 9.401 1.00 28.77 105 ALA B O 1
ATOM 2102 N N . ALA B 1 130 ? 6.603 -19.100 8.759 1.00 25.34 106 ALA B N 1
ATOM 2103 C CA . ALA B 1 130 ? 6.441 -19.571 7.388 1.00 23.33 106 ALA B CA 1
ATOM 2104 C C . ALA B 1 130 ? 6.502 -21.091 7.317 1.00 26.26 106 ALA B C 1
ATOM 2105 O O . ALA B 1 130 ? 5.701 -21.722 6.612 1.00 25.76 106 ALA B O 1
ATOM 2107 N N . PHE B 1 131 ? 7.436 -21.702 8.051 1.00 24.92 107 PHE B N 1
ATOM 2108 C CA . PHE B 1 131 ? 7.537 -23.157 8.044 1.00 29.02 107 PHE B CA 1
ATOM 2109 C C . PHE B 1 131 ? 6.270 -23.790 8.605 1.00 30.75 107 PHE B C 1
ATOM 2110 O O . PHE B 1 131 ? 5.802 -24.815 8.094 1.00 32.37 107 PHE B O 1
ATOM 2118 N N . ASN B 1 132 ? 5.702 -23.170 9.635 1.00 30.78 108 ASN B N 1
ATOM 2119 C CA . ASN B 1 132 ? 4.454 -23.702 10.239 1.00 31.49 108 ASN B CA 1
ATOM 2120 C C . ASN B 1 132 ? 3.292 -23.513 9.262 1.00 32.69 108 ASN B C 1
ATOM 2121 O O . ASN B 1 132 ? 2.318 -24.279 9.357 1.00 35.44 108 ASN B O 1
ATOM 2126 N N . ALA B 1 133 ? 3.395 -22.541 8.356 1.00 28.28 109 ALA B N 1
ATOM 2127 C CA . ALA B 1 133 ? 2.280 -22.228 7.430 1.00 29.36 109 ALA B CA 1
ATOM 2128 C C . ALA B 1 133 ? 2.346 -23.082 6.156 1.00 32.55 109 ALA B C 1
ATOM 2129 O O . ALA B 1 133 ? 1.452 -22.942 5.308 1.00 34.09 109 ALA B O 1
ATOM 2131 N N . GLY B 1 134 ? 3.388 -23.896 6.007 1.00 30.86 110 GLY B N 1
ATOM 2132 C CA . GLY B 1 134 ? 3.461 -24.796 4.843 1.00 32.09 110 GLY B CA 1
ATOM 2133 C C . GLY B 1 134 ? 4.511 -24.362 3.840 1.00 35.94 110 GLY B C 1
ATOM 2134 O O . GLY B 1 134 ? 4.488 -24.875 2.707 1.00 30.49 110 GLY B O 1
ATOM 2135 N N . PHE B 1 135 ? 5.415 -23.463 4.234 1.00 30.63 111 PHE B N 1
ATOM 2136 C CA . PHE B 1 135 ? 6.500 -23.126 3.278 1.00 27.71 111 PHE B CA 1
ATOM 2137 C C . PHE B 1 135 ? 7.525 -24.255 3.400 1.00 30.22 111 PHE B C 1
ATOM 2138 O O . PHE B 1 135 ? 8.060 -24.458 4.500 1.00 33.76 111 PHE B O 1
ATOM 2146 N N . GLU B 1 136 ? 7.766 -24.969 2.300 1.00 30.84 112 GLU B N 1
ATOM 2147 C CA . GLU B 1 136 ? 8.650 -26.172 2.287 1.00 35.47 112 GLU B CA 1
ATOM 2148 C C . GLU B 1 136 ? 10.129 -25.908 2.580 1.00 34.59 112 GLU B C 1
ATOM 2149 O O . GLU B 1 136 ? 10.746 -26.752 3.248 1.00 30.83 112 GLU B O 1
ATOM 2155 N N . HIS B 1 137 ? 10.692 -24.820 2.057 1.00 27.09 113 HIS B N 1
ATOM 2156 C CA . HIS B 1 137 ? 12.162 -24.622 2.151 1.00 27.01 113 HIS B CA 1
ATOM 2157 C C . HIS B 1 137 ? 12.471 -23.247 2.733 1.00 29.12 113 HIS B C 1
ATOM 2158 O O . HIS B 1 137 ? 12.774 -22.331 1.951 1.00 27.45 113 HIS B O 1
ATOM 2165 N N . ILE B 1 138 ? 12.411 -23.136 4.057 1.00 28.17 114 ILE B N 1
ATOM 2166 C CA . ILE B 1 138 ? 12.583 -21.807 4.706 1.00 28.20 114 ILE B CA 1
ATOM 2167 C C . ILE B 1 138 ? 13.906 -21.788 5.469 1.00 25.75 114 ILE B C 1
ATOM 2168 O O . ILE B 1 138 ? 14.122 -22.675 6.311 1.00 26.29 114 ILE B O 1
ATOM 2173 N N . TYR B 1 139 ? 14.726 -20.772 5.211 1.00 21.57 115 TYR B N 1
ATOM 2174 C CA . TYR B 1 139 ? 16.056 -20.689 5.854 1.00 25.10 115 TYR B CA 1
ATOM 2175 C C . TYR B 1 139 ? 16.251 -19.306 6.473 1.00 24.39 115 TYR B C 1
ATOM 2176 O O . TYR B 1 139 ? 15.641 -18.341 5.993 1.00 27.85 115 TYR B O 1
ATOM 2185 N N . ASN B 1 140 ? 17.087 -19.237 7.504 1.00 26.52 116 ASN B N 1
ATOM 2186 C CA . ASN B 1 140 ? 17.358 -17.960 8.208 1.00 30.68 116 ASN B CA 1
ATOM 2187 C C . ASN B 1 140 ? 18.794 -17.550 7.887 1.00 31.85 116 ASN B C 1
ATOM 2188 O O . ASN B 1 140 ? 19.670 -18.428 7.926 1.00 31.33 116 ASN B O 1
ATOM 2193 N N . VAL B 1 141 ? 19.017 -16.285 7.526 1.00 21.90 117 VAL B N 1
ATOM 2194 C CA . VAL B 1 141 ? 20.426 -15.852 7.313 1.00 22.84 117 VAL B CA 1
ATOM 2195 C C . VAL B 1 141 ? 20.997 -15.459 8.674 1.00 24.55 117 VAL B C 1
ATOM 2196 O O . VAL B 1 141 ? 20.446 -14.554 9.316 1.00 25.74 117 VAL B O 1
ATOM 2200 N N . LEU B 1 142 ? 22.090 -16.109 9.062 1.00 23.10 118 LEU B N 1
ATOM 2201 C CA . LEU B 1 142 ? 22.683 -15.844 10.390 1.00 25.97 118 LEU B CA 1
ATOM 2202 C C . LEU B 1 142 ? 23.309 -14.452 10.455 1.00 21.30 118 LEU B C 1
ATOM 2203 O O . LEU B 1 142 ? 23.849 -14.028 9.426 1.00 23.86 118 LEU B O 1
ATOM 2208 N N . GLU B 1 143 ? 23.093 -13.724 11.548 1.00 24.57 119 GLU B N 1
ATOM 2209 C CA . GLU B 1 143 ? 23.771 -12.432 11.855 1.00 23.31 119 GLU B CA 1
ATOM 2210 C C . GLU B 1 143 ? 23.026 -11.251 11.238 1.00 26.48 119 GLU B C 1
ATOM 2211 O O . GLU B 1 143 ? 23.259 -10.125 11.680 1.00 30.43 119 GLU B O 1
ATOM 2217 N N . GLY B 1 144 ? 22.120 -11.507 10.302 1.00 25.04 120 GLY B N 1
ATOM 2218 C CA . GLY B 1 144 ? 21.300 -10.410 9.764 1.00 23.74 120 GLY B CA 1
ATOM 2219 C C . GLY B 1 144 ? 22.087 -9.481 8.855 1.00 22.37 120 GLY B C 1
ATOM 2220 O O . GLY B 1 144 ? 23.269 -9.764 8.601 1.00 22.21 120 GLY B O 1
ATOM 2221 N N . PHE B 1 145 ? 21.452 -8.414 8.367 1.00 18.23 121 PHE B N 1
ATOM 2222 C CA . PHE B 1 145 ? 22.159 -7.364 7.588 1.00 18.67 121 PHE B CA 1
ATOM 2223 C C . PHE B 1 145 ? 23.173 -6.581 8.431 1.00 19.98 121 PHE B C 1
ATOM 2224 O O . PHE B 1 145 ? 24.253 -6.270 7.911 1.00 19.65 121 PHE B O 1
ATOM 2232 N N . GLU B 1 146 ? 22.804 -6.218 9.668 1.00 20.37 122 GLU B N 1
ATOM 2233 C CA . GLU B 1 146 ? 23.683 -5.334 10.487 1.00 18.86 122 GLU B CA 1
ATOM 2234 C C . GLU B 1 146 ? 24.390 -6.054 11.641 1.00 19.36 122 GLU B C 1
ATOM 2235 O O . GLU B 1 146 ? 25.369 -5.512 12.168 1.00 21.20 122 GLU B O 1
ATOM 2241 N N . GLY B 1 147 ? 23.880 -7.214 12.027 1.00 20.25 123 GLY B N 1
ATOM 2242 C CA . GLY B 1 147 ? 24.529 -7.946 13.119 1.00 20.24 123 GLY B CA 1
ATOM 2243 C C . GLY B 1 147 ? 24.140 -7.449 14.497 1.00 24.96 123 GLY B C 1
ATOM 2244 O O . GLY B 1 147 ? 23.265 -6.573 14.592 1.00 22.59 123 GLY B O 1
ATOM 2245 N N . ASP B 1 148 ? 24.751 -8.029 15.527 1.00 23.39 124 ASP B N 1
ATOM 2246 C CA . ASP B 1 148 ? 24.444 -7.698 16.942 1.00 25.21 124 ASP B CA 1
ATOM 2247 C C . ASP B 1 148 ? 25.011 -6.358 17.412 1.00 24.63 124 ASP B C 1
ATOM 2248 O O . ASP B 1 148 ? 26.003 -5.888 16.828 1.00 25.36 124 ASP B O 1
ATOM 2253 N N . LEU B 1 149 ? 24.365 -5.762 18.414 1.00 25.10 125 LEU B N 1
ATOM 2254 C CA . LEU B 1 149 ? 24.899 -4.528 19.042 1.00 24.01 125 LEU B CA 1
ATOM 2255 C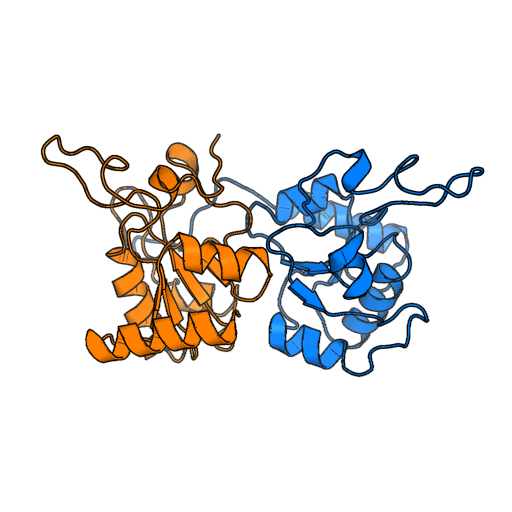 C . LEU B 1 149 ? 26.175 -4.842 19.830 1.00 27.22 125 LEU B C 1
ATOM 2256 O O . LEU B 1 149 ? 26.237 -5.929 20.427 1.00 30.80 125 LEU B O 1
ATOM 2261 N N . ASN B 1 150 ? 27.158 -3.949 19.800 1.00 25.83 126 ASN B N 1
ATOM 2262 C CA . ASN B 1 150 ? 28.389 -4.078 20.624 1.00 25.33 126 ASN B CA 1
ATOM 2263 C C . ASN B 1 150 ? 28.146 -3.429 21.994 1.00 25.62 126 ASN B C 1
ATOM 2264 O O . ASN B 1 150 ? 27.025 -2.959 22.238 1.00 26.99 126 ASN B O 1
ATOM 2269 N N . GLU B 1 151 ? 29.180 -3.400 22.841 1.00 34.37 127 GLU B N 1
ATOM 2270 C CA . GLU B 1 151 ? 29.039 -2.833 24.208 1.00 32.95 127 GLU B CA 1
ATOM 2271 C C . GLU B 1 151 ? 28.737 -1.338 24.105 1.00 33.20 127 GLU B C 1
ATOM 2272 O O . GLU B 1 151 ? 28.132 -0.798 25.041 1.00 35.47 127 GLU B O 1
ATOM 2278 N N . GLN B 1 152 ? 29.166 -0.705 23.014 1.00 28.37 128 GLN B N 1
ATOM 2279 C CA . GLN B 1 152 ? 28.873 0.732 22.789 1.00 30.64 128 GLN B CA 1
ATOM 2280 C C . GLN B 1 152 ? 27.485 0.873 22.151 1.00 26.59 128 GLN B C 1
ATOM 2281 O O . GLN B 1 152 ? 27.154 2.006 21.778 1.00 25.98 128 GLN B O 1
ATOM 2287 N N . GLN B 1 153 ? 26.699 -0.197 22.097 1.00 27.47 129 GLN B N 1
ATOM 2288 C CA . GLN B 1 153 ? 25.321 -0.111 21.552 1.00 24.10 129 GLN B CA 1
ATOM 2289 C C . GLN B 1 153 ? 25.395 0.295 20.078 1.00 22.12 129 GLN B C 1
ATOM 2290 O O . GLN B 1 153 ? 24.476 0.990 19.620 1.00 22.16 129 GLN B O 1
ATOM 2296 N N . GLN B 1 154 ? 26.469 -0.085 19.383 1.00 22.05 130 GLN B N 1
ATOM 2297 C CA . GLN B 1 154 ? 26.522 0.148 17.918 1.00 18.37 130 GLN B CA 1
ATOM 2298 C C . GLN B 1 154 ? 26.466 -1.182 17.162 1.00 22.86 130 GLN B C 1
ATOM 2299 O O . GLN B 1 154 ? 27.143 -2.124 17.595 1.00 23.75 130 GLN B O 1
ATOM 2305 N N . ARG B 1 155 ? 25.675 -1.272 16.094 1.00 20.64 131 ARG B N 1
ATOM 2306 C CA . ARG B 1 155 ? 25.656 -2.447 15.231 1.00 19.43 131 ARG B CA 1
ATOM 2307 C C . ARG B 1 155 ? 26.730 -2.309 14.150 1.00 21.90 131 ARG B C 1
ATOM 2308 O O . ARG B 1 155 ? 27.439 -1.303 14.071 1.00 22.00 131 ARG B O 1
ATOM 2316 N N . ASN B 1 156 ? 26.870 -3.350 13.319 1.00 21.52 132 ASN B N 1
ATOM 2317 C CA . ASN B 1 156 ? 27.785 -3.377 12.178 1.00 24.63 132 ASN B CA 1
ATOM 2318 C C . ASN B 1 156 ? 29.250 -3.335 12.598 1.00 23.30 132 ASN B C 1
ATOM 2319 O O . ASN B 1 156 ? 30.122 -3.001 11.784 1.00 28.20 132 ASN B O 1
ATOM 2324 N N . GLN B 1 157 ? 29.547 -3.652 13.860 1.00 22.88 133 GLN B N 1
ATOM 2325 C CA . GLN B 1 157 ? 30.925 -3.699 14.334 1.00 26.53 133 GLN B CA 1
ATOM 2326 C C . GLN B 1 157 ? 31.429 -5.097 14.660 1.00 30.29 133 GLN B C 1
ATOM 2327 O O . GLN B 1 157 ? 32.645 -5.274 14.794 1.00 37.44 133 GLN B O 1
ATOM 2333 N N . LYS B 1 158 ? 30.543 -6.080 14.813 1.00 25.95 134 LYS B N 1
ATOM 2334 C CA . LYS B 1 158 ? 30.927 -7.449 15.144 1.00 25.92 134 LYS B CA 1
ATOM 2335 C C . LYS B 1 158 ? 30.655 -8.446 14.028 1.00 28.35 134 LYS B C 1
ATOM 2336 O O . LYS B 1 158 ? 31.525 -9.261 13.691 1.00 29.55 134 LYS B O 1
ATOM 2342 N N . ASN B 1 159 ? 29.446 -8.438 13.475 1.00 27.60 135 ASN B N 1
ATOM 2343 C CA . ASN B 1 159 ? 29.052 -9.438 12.493 1.00 24.21 135 ASN B CA 1
ATOM 2344 C C . ASN B 1 159 ? 27.972 -8.846 11.593 1.00 26.42 135 ASN B C 1
ATOM 2345 O O . ASN B 1 159 ? 27.659 -7.654 11.669 1.00 23.94 135 ASN B O 1
ATOM 2350 N N . GLY B 1 160 ? 27.458 -9.665 10.685 1.00 22.66 136 GLY B N 1
ATOM 2351 C CA . GLY B 1 160 ? 26.398 -9.247 9.790 1.00 24.83 136 GLY B CA 1
ATOM 2352 C C . GLY B 1 160 ? 26.877 -9.096 8.352 1.00 22.63 136 GLY B C 1
ATOM 2353 O O . GLY B 1 160 ? 28.071 -9.074 8.053 1.00 23.18 136 GLY B O 1
ATOM 2354 N N . TRP B 1 161 ? 25.886 -8.965 7.463 1.00 18.58 137 TRP B N 1
ATOM 2355 C CA . TRP B 1 161 ? 26.115 -8.848 6.022 1.00 20.49 137 TRP B CA 1
ATOM 2356 C C . TRP B 1 161 ? 27.127 -7.758 5.691 1.00 23.19 137 TRP B C 1
ATOM 2357 O O . TRP B 1 161 ? 28.073 -7.977 4.922 1.00 23.01 137 TRP B O 1
ATOM 2368 N N . ARG B 1 162 ? 26.926 -6.569 6.255 1.00 21.53 138 ARG B N 1
ATOM 2369 C CA . ARG B 1 162 ? 27.781 -5.413 5.872 1.00 20.80 138 ARG B CA 1
ATOM 2370 C C . ARG B 1 162 ? 29.234 -5.589 6.348 1.00 22.30 138 ARG B C 1
ATOM 2371 O O . ARG B 1 162 ? 30.138 -5.258 5.570 1.00 24.68 138 ARG B O 1
ATOM 2379 N N . ILE B 1 163 ? 29.450 -6.061 7.574 1.00 24.38 139 ILE B N 1
ATOM 2380 C CA . ILE B 1 163 ? 30.838 -6.221 8.016 1.00 23.13 139 ILE B CA 1
ATOM 2381 C C . ILE B 1 163 ? 31.565 -7.258 7.165 1.00 26.07 139 ILE B C 1
ATOM 2382 O O . ILE B 1 163 ? 32.788 -7.182 7.002 1.00 27.24 139 ILE B O 1
ATOM 2387 N N . HIS B 1 164 ? 30.840 -8.222 6.590 1.00 23.49 140 HIS B N 1
ATOM 2388 C CA . HIS B 1 164 ? 31.445 -9.177 5.665 1.00 24.26 140 HIS B CA 1
ATOM 2389 C C . HIS B 1 164 ? 31.682 -8.591 4.278 1.00 28.55 140 HIS B C 1
ATOM 2390 O O . HIS B 1 164 ? 32.224 -9.291 3.415 1.00 30.56 140 HIS B O 1
ATOM 2397 N N . GLN B 1 165 ? 31.290 -7.336 4.053 1.00 23.81 141 GLN B N 1
ATOM 2398 C CA . GLN B 1 165 ? 31.536 -6.630 2.795 1.00 26.34 141 GLN B CA 1
ATOM 2399 C C . GLN B 1 165 ? 30.858 -7.333 1.620 1.00 25.73 141 GLN B C 1
ATOM 2400 O O . GLN B 1 165 ? 31.392 -7.395 0.509 1.00 27.02 141 GLN B O 1
ATOM 2406 N N . LEU B 1 166 ? 29.681 -7.887 1.881 1.00 21.64 142 LEU B N 1
ATOM 2407 C CA . LEU B 1 166 ? 28.830 -8.427 0.836 1.00 21.37 142 LEU B CA 1
ATOM 2408 C C . LEU B 1 166 ? 28.042 -7.294 0.179 1.00 21.65 142 LEU B C 1
ATOM 2409 O O . LEU B 1 166 ? 27.952 -6.196 0.730 1.00 23.15 142 LEU B O 1
ATOM 2414 N N . PRO B 1 167 ? 27.472 -7.519 -1.005 1.00 20.38 143 PRO B N 1
ATOM 2415 C CA . PRO B 1 167 ? 26.893 -6.393 -1.746 1.00 17.84 143 PRO B CA 1
ATOM 2416 C C . PRO B 1 167 ? 25.697 -5.788 -1.031 1.00 21.39 143 PRO B C 1
ATOM 2417 O O . PRO B 1 167 ? 24.822 -6.497 -0.532 1.00 19.81 143 PRO B O 1
ATOM 2421 N N . TRP B 1 168 ? 25.659 -4.459 -1.005 1.00 19.78 144 TRP B N 1
ATOM 2422 C CA . TRP B 1 168 ? 24.514 -3.728 -0.480 1.00 17.85 144 TRP B CA 1
ATOM 2423 C C . TRP B 1 168 ? 24.624 -2.289 -0.947 1.00 16.17 144 TRP B C 1
ATOM 2424 O O . TRP B 1 168 ? 25.694 -1.829 -1.361 1.00 18.91 144 TRP B O 1
ATOM 2435 N N . GLN B 1 169 ? 23.496 -1.592 -0.889 1.00 17.80 145 GLN B N 1
ATOM 2436 C CA . GLN B 1 169 ? 23.427 -0.212 -1.329 1.00 19.04 145 GLN B CA 1
ATOM 2437 C C . GLN B 1 169 ? 22.406 0.522 -0.477 1.00 19.61 145 GLN B C 1
ATOM 2438 O O . GLN B 1 169 ? 21.569 -0.088 0.189 1.00 19.65 145 GLN B O 1
ATOM 2444 N N . GLN B 1 170 ? 22.474 1.847 -0.517 1.00 17.84 146 GLN B N 1
ATOM 2445 C CA . GLN B 1 170 ? 21.486 2.669 0.156 1.00 19.58 146 GLN B CA 1
ATOM 2446 C C . GLN B 1 170 ? 21.301 3.925 -0.668 1.00 22.99 146 GLN B C 1
ATOM 2447 O O . GLN B 1 170 ? 22.059 4.191 -1.604 1.00 25.60 146 GLN B O 1
ATOM 2453 N N . ASP B 1 171 ? 20.430 4.824 -0.204 1.00 29.53 147 ASP B N 1
ATOM 2454 C CA . ASP B 1 171 ? 20.317 6.140 -0.894 1.00 29.30 147 ASP B CA 1
ATOM 2455 C C . ASP B 1 171 ? 20.670 7.272 0.086 1.00 32.98 147 ASP B C 1
ATOM 2456 O O . ASP B 1 171 ? 21.299 6.970 1.120 1.00 27.93 147 ASP B O 1
#

InterPro domains:
  IPR001763 Rhodanese-like domain [PF00581] (48-145)
  IPR001763 Rhodanese-like domain [PS50206] (56-155)
  IPR001763 Rhodanese-like domain [SM00450] (46-152)
  IPR036873 Rhodanese-like domain superfamily [G3DSA:3.40.250.10] (40-169)
  IPR036873 Rhodanese-like domain superfamily [SSF52821] (42-166)
  IPR052367 Thiosulfate Sulfurtransferase/Rhodanese-like Domain-Containing Protein [PTHR45431] (24-144)